Protein AF-A0A5J4W834-F1 (afdb_monomer)

Radius of gyration: 18.0 Å; Cα contacts (8 Å, |Δi|>4): 264; chains: 1; bounding box: 53×39×50 Å

Organism: NCBI:txid222440

Nearest PDB structures (foldseek):
  6xr2-assembly1_C  TM=4.169E-01  e=1.300E+00  synthetic construct
  2wtk-assembly1_D  TM=1.856E-01  e=2.497E-01  Homo sapiens
  9c1e-assembly1_B  TM=4.566E-01  e=8.087E+00  Neogale vison
  1zb1-assembly2_B  TM=2.156E-01  e=1.553E+00  Saccharomyces cerevisiae
  3bhs-assembly1_A  TM=2.181E-01  e=1.941E+00  Nitrosomonas europaea ATCC 19718

pLDDT: mean 80.79, std 17.87, range [30.22, 96.44]

Secondary structure (DSSP, 8-state):
-HHHHHHHHHHHHHHHHHHHHHHHHTT-SS-S-------SS-HHHHHHHHHHHHHHHHH-TTTGGGT--HHHHHHHHHHHTTTTT----HHHHHHHHHHHHHHHHHHHHHHHH--HHHHHHHHHTTHHHHHHHHH-TTTT-S---HHHHHHHHHHHHHHHHHHHH-EETTEE---HHHHHHHHHHHHHTTHHHHHHHTTS----TT--HHHHHHHHHHHHH-SSSS--

Solvent-accessible surface area (backbone atoms only — not comparable to full-atom values): 12551 Å² total; per-residue (Å²): 107,78,67,57,52,52,50,51,53,40,51,50,50,50,33,53,53,36,51,56,58,55,60,60,56,78,68,65,88,68,82,81,91,74,83,75,77,75,67,90,66,58,67,67,59,52,40,54,38,38,53,51,48,38,53,50,57,73,71,38,67,88,62,49,88,82,68,73,46,74,63,47,57,49,22,35,54,54,32,44,56,42,68,50,85,59,88,86,50,81,74,52,50,59,55,38,47,48,39,15,51,42,25,47,52,36,52,50,54,47,61,58,55,39,49,66,68,55,53,52,50,40,53,72,66,40,46,47,32,54,38,30,47,44,37,21,52,90,79,74,47,26,51,87,48,48,66,56,31,34,49,30,32,44,49,51,27,48,53,45,48,38,25,54,67,18,43,84,66,43,71,42,72,54,36,56,71,59,29,50,54,34,43,52,40,18,52,78,71,47,25,59,60,32,39,56,60,32,54,73,41,68,59,50,97,89,33,68,27,32,61,32,21,51,50,24,51,44,60,67,62,72,79,77,85,85,84,126

Foldseek 3Di:
DVLVVLLVVLLVVLLVVLVLQVVQVVVPPDDDDDDRPPPPDDLVVNLVSLVSLLVVLVPCLPVLVVRDDLSSLLSLLSLLQQCLVPDDDPVVVVSSVSSNVSSLSSLLSSLQSDDPVVLVSCLVSLVLLSLLQQLQVVVVRHDPALVSNLVSLVSLLVSLVCLQQPDVRVGDGRNVVSSVSSLVSCVVNVSLVSLVVQCPPPHPPPRPSNVSSVSSNCSSPVPPPPDD

Structure (mmCIF, N/CA/C/O backbone):
data_AF-A0A5J4W834-F1
#
_entry.id   AF-A0A5J4W834-F1
#
loop_
_atom_site.group_PDB
_atom_site.id
_atom_site.type_symbol
_atom_site.label_atom_id
_atom_site.label_alt_id
_atom_site.label_comp_id
_atom_site.label_asym_id
_atom_site.label_entity_id
_atom_site.label_seq_id
_atom_site.pdbx_PDB_ins_code
_atom_site.Cartn_x
_atom_site.Cartn_y
_atom_site.Cartn_z
_atom_site.occupancy
_atom_site.B_iso_or_equiv
_atom_site.auth_seq_id
_atom_site.auth_comp_id
_atom_site.auth_asym_id
_atom_site.auth_atom_id
_atom_site.pdbx_PDB_model_num
ATOM 1 N N . MET A 1 1 ? 4.995 8.053 25.768 1.00 54.78 1 MET A N 1
ATOM 2 C CA . MET A 1 1 ? 3.936 7.526 26.674 1.00 54.78 1 MET A CA 1
ATOM 3 C C . MET A 1 1 ? 2.498 7.783 26.208 1.00 54.78 1 MET A C 1
ATOM 5 O O . MET A 1 1 ? 1.891 6.830 25.744 1.00 54.78 1 MET A O 1
ATOM 9 N N . GLN A 1 2 ? 1.919 8.997 26.289 1.00 59.59 2 GLN A N 1
ATOM 10 C CA . GLN A 1 2 ? 0.505 9.209 25.881 1.00 59.59 2 GLN A CA 1
ATOM 11 C C . GLN A 1 2 ? 0.256 8.980 24.374 1.00 59.59 2 GLN A C 1
ATOM 13 O O . GLN A 1 2 ? -0.788 8.459 23.991 1.00 59.59 2 GLN A O 1
ATOM 18 N N . SER A 1 3 ? 1.224 9.322 23.516 1.00 73.62 3 SER A N 1
ATOM 19 C CA . SER A 1 3 ? 1.150 9.100 22.064 1.00 73.62 3 SER A CA 1
ATOM 20 C C . SER A 1 3 ? 1.213 7.616 21.684 1.00 73.62 3 SER A C 1
ATOM 22 O O . SER A 1 3 ? 0.407 7.156 20.883 1.00 73.62 3 SER A O 1
ATOM 24 N N . GLU A 1 4 ? 2.119 6.850 22.293 1.00 78.81 4 GLU A N 1
ATOM 25 C CA . GLU A 1 4 ? 2.276 5.411 22.037 1.00 78.81 4 GLU A CA 1
ATOM 26 C C . GLU A 1 4 ? 1.049 4.597 22.448 1.00 78.81 4 GLU A C 1
ATOM 28 O O . GLU A 1 4 ? 0.629 3.717 21.701 1.00 78.81 4 GLU A O 1
ATOM 33 N N . GLN A 1 5 ? 0.450 4.889 23.610 1.00 83.19 5 GLN A N 1
ATOM 34 C CA . GLN A 1 5 ? -0.761 4.185 24.039 1.00 83.19 5 GLN A CA 1
ATOM 35 C C . GLN A 1 5 ? -1.907 4.435 23.056 1.00 83.19 5 GLN A C 1
ATOM 37 O O . GLN A 1 5 ? -2.546 3.493 22.598 1.00 83.19 5 GLN A O 1
ATOM 42 N N . ARG A 1 6 ? -2.082 5.688 22.623 1.00 87.31 6 ARG A N 1
ATOM 43 C CA . ARG A 1 6 ? -3.086 6.039 21.617 1.00 87.31 6 ARG A CA 1
ATOM 44 C C . ARG A 1 6 ? -2.853 5.328 20.279 1.00 87.31 6 ARG A C 1
ATOM 46 O O . ARG A 1 6 ? -3.819 4.923 19.635 1.00 87.31 6 ARG A O 1
ATOM 53 N N . ILE A 1 7 ? -1.599 5.146 19.857 1.00 86.00 7 ILE A N 1
ATOM 54 C CA . ILE A 1 7 ? -1.258 4.367 18.653 1.00 86.00 7 ILE A CA 1
ATOM 55 C C . ILE A 1 7 ? -1.648 2.894 18.818 1.00 86.00 7 ILE A C 1
ATOM 57 O O . ILE A 1 7 ? -2.226 2.314 17.895 1.00 86.00 7 ILE A O 1
ATOM 61 N N . LYS A 1 8 ? -1.370 2.296 19.983 1.00 87.31 8 LYS A N 1
ATOM 62 C CA . LYS A 1 8 ? -1.752 0.908 20.288 1.00 87.31 8 LYS A CA 1
ATOM 63 C C . LYS A 1 8 ? -3.268 0.732 20.273 1.00 87.31 8 LYS A C 1
ATOM 65 O O . LYS A 1 8 ? -3.753 -0.186 19.618 1.00 87.31 8 LYS A O 1
ATOM 70 N N . ASP A 1 9 ? -4.003 1.641 20.908 1.00 89.56 9 ASP A N 1
ATOM 71 C CA . ASP A 1 9 ? -5.469 1.604 20.957 1.00 89.56 9 ASP A CA 1
ATOM 72 C C . ASP A 1 9 ? -6.077 1.774 19.556 1.00 89.56 9 ASP A C 1
ATOM 74 O O . ASP A 1 9 ? -6.978 1.032 19.163 1.00 89.56 9 ASP A O 1
ATOM 78 N N . THR A 1 10 ? -5.525 2.694 18.755 1.00 90.94 10 THR A N 1
ATOM 79 C CA . THR A 1 10 ? -5.944 2.901 17.358 1.00 9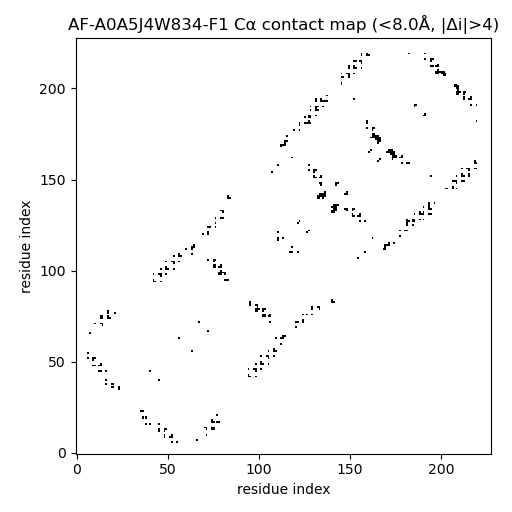0.94 10 THR A CA 1
ATOM 80 C C . THR A 1 10 ? -5.702 1.645 16.519 1.00 90.94 10 THR A C 1
ATOM 82 O O . THR A 1 10 ? -6.594 1.179 15.812 1.00 90.94 10 THR A O 1
ATOM 85 N N . THR A 1 11 ? -4.509 1.059 16.631 1.00 90.94 11 THR A N 1
ATOM 86 C CA . THR A 1 11 ? -4.142 -0.189 15.948 1.00 90.94 11 THR A CA 1
ATOM 87 C C . THR A 1 11 ? -5.076 -1.333 16.344 1.00 90.94 11 THR A C 1
ATOM 89 O O . THR A 1 11 ? -5.544 -2.074 15.481 1.00 90.94 11 THR A O 1
ATOM 92 N N . ALA A 1 12 ? -5.396 -1.462 17.634 1.00 91.19 12 ALA A N 1
ATOM 93 C CA . ALA A 1 12 ? -6.317 -2.478 18.132 1.00 91.19 12 ALA A CA 1
ATOM 94 C C . ALA A 1 12 ? -7.738 -2.299 17.574 1.00 91.19 12 ALA A C 1
ATOM 96 O O . ALA A 1 12 ? -8.362 -3.286 17.182 1.00 91.19 12 ALA A O 1
ATOM 97 N N . SER A 1 13 ? -8.220 -1.055 17.476 1.00 93.25 13 SER A N 1
ATOM 98 C CA . SER A 1 13 ? -9.514 -0.724 16.866 1.00 93.25 13 SER A CA 1
ATOM 99 C C . SER A 1 13 ? -9.578 -1.158 15.395 1.00 93.25 13 SER A C 1
ATOM 101 O O . SER A 1 13 ? -10.492 -1.885 15.003 1.00 93.25 13 SER A O 1
ATOM 103 N N . ILE A 1 14 ? -8.553 -0.815 14.602 1.00 94.00 14 ILE A N 1
ATOM 104 C CA . ILE A 1 14 ? -8.448 -1.202 13.183 1.00 94.00 14 ILE A CA 1
ATOM 105 C C . ILE A 1 14 ? -8.439 -2.728 13.028 1.00 94.00 14 ILE A C 1
ATOM 107 O O . ILE A 1 14 ? -9.180 -3.272 12.208 1.00 94.00 14 ILE A O 1
ATOM 111 N N . ILE A 1 15 ? -7.633 -3.429 13.834 1.00 93.44 15 ILE A N 1
ATOM 112 C CA . ILE A 1 15 ? -7.535 -4.895 13.794 1.00 93.44 15 ILE A CA 1
ATOM 113 C C . ILE A 1 15 ? -8.876 -5.546 14.150 1.00 93.44 15 ILE A C 1
ATOM 115 O O . ILE A 1 15 ? -9.324 -6.465 13.465 1.00 93.44 15 ILE A O 1
ATOM 119 N N . SER A 1 16 ? -9.528 -5.075 15.215 1.00 92.56 16 SER A N 1
ATOM 120 C CA . SER A 1 16 ? -10.831 -5.587 15.648 1.00 92.56 16 SER A CA 1
ATOM 121 C C . SER A 1 16 ? -11.883 -5.434 14.546 1.00 92.56 16 SER A C 1
ATOM 123 O O . SER A 1 16 ? -12.572 -6.394 14.193 1.00 92.56 16 SER A O 1
ATOM 125 N N . PHE A 1 17 ? 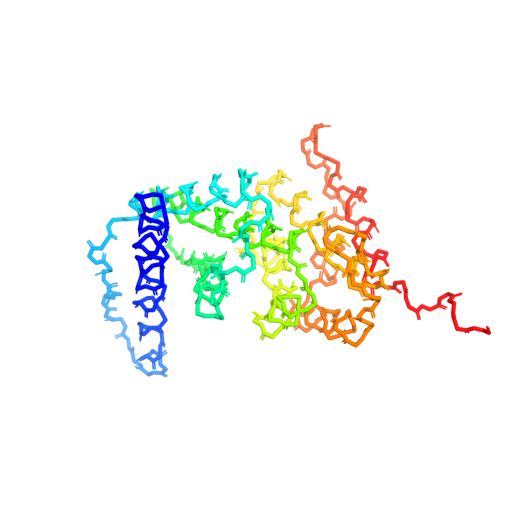-11.940 -4.251 13.931 1.00 93.00 17 PHE A N 1
ATOM 126 C CA . PHE A 1 17 ? -12.863 -3.966 12.842 1.00 93.00 17 PHE A CA 1
ATOM 127 C C . PHE A 1 17 ? -12.610 -4.858 11.618 1.00 93.00 17 PHE A C 1
ATOM 129 O O . PHE A 1 17 ? -13.542 -5.501 11.131 1.00 93.00 17 PHE A O 1
ATOM 136 N N . ALA A 1 18 ? -11.360 -4.986 11.163 1.00 92.19 18 ALA A N 1
ATOM 137 C CA . ALA A 1 18 ? -11.020 -5.848 10.029 1.00 92.19 18 ALA A CA 1
ATOM 138 C C . ALA A 1 18 ? -11.375 -7.326 10.285 1.00 92.19 18 ALA A C 1
ATOM 140 O O . ALA A 1 18 ? -11.916 -8.003 9.407 1.00 92.19 18 ALA A O 1
ATOM 141 N N . ASN A 1 19 ? -11.144 -7.821 11.506 1.00 89.75 19 ASN A N 1
ATOM 142 C CA . ASN A 1 19 ? -11.512 -9.183 11.899 1.00 89.75 19 ASN A CA 1
ATOM 143 C C . ASN A 1 19 ? -13.031 -9.409 11.906 1.00 89.75 19 ASN A C 1
ATOM 145 O O . ASN A 1 19 ? -13.494 -10.489 11.534 1.00 89.75 19 ASN A O 1
ATOM 149 N N . SER A 1 20 ? -13.819 -8.399 12.288 1.00 87.19 20 SER A N 1
ATOM 150 C CA . SER A 1 20 ? -15.284 -8.494 12.235 1.00 87.19 20 SER A CA 1
ATOM 151 C C . SER A 1 20 ? -15.795 -8.697 10.801 1.00 87.19 20 SER A C 1
ATOM 153 O O . SER A 1 20 ? -16.716 -9.482 10.572 1.00 87.19 20 SER A O 1
ATOM 155 N N . TYR A 1 21 ? -15.127 -8.083 9.817 1.00 79.38 21 TYR A N 1
ATOM 156 C CA . TYR A 1 21 ? -15.471 -8.218 8.404 1.00 79.38 21 TYR A CA 1
ATOM 157 C C . TYR A 1 21 ? -15.098 -9.593 7.825 1.00 79.38 21 TYR A C 1
ATOM 159 O O . TYR A 1 21 ? -15.886 -10.195 7.093 1.00 79.38 21 TYR A O 1
ATOM 167 N N . THR A 1 22 ? -13.923 -10.136 8.164 1.00 69.25 22 THR A N 1
ATOM 168 C CA . THR A 1 22 ? -13.490 -11.450 7.650 1.00 69.25 22 THR A CA 1
ATOM 169 C C . THR A 1 22 ? -14.292 -12.613 8.229 1.00 69.25 22 THR A C 1
ATOM 171 O O . THR A 1 22 ? -14.586 -13.572 7.509 1.00 69.25 22 THR A O 1
ATOM 174 N N . CYS A 1 23 ? -14.706 -12.520 9.497 1.00 52.12 23 CYS A N 1
ATOM 175 C CA . CYS A 1 23 ? -15.543 -13.527 10.149 1.00 52.12 23 CYS A CA 1
ATOM 176 C C . CYS A 1 23 ? -16.907 -13.684 9.447 1.00 52.12 23 CYS A C 1
ATOM 178 O O . CYS A 1 23 ? -17.387 -14.803 9.262 1.00 52.12 23 CYS A O 1
ATOM 180 N N . GLY A 1 24 ? -17.480 -12.586 8.938 1.00 45.06 24 GLY A N 1
ATOM 181 C CA . GLY A 1 24 ? -18.745 -12.598 8.194 1.00 45.06 24 GLY A CA 1
ATOM 182 C C . GLY A 1 24 ? -18.699 -13.300 6.827 1.00 45.06 24 GLY A C 1
ATOM 183 O O . GLY A 1 24 ? -19.743 -13.734 6.338 1.00 45.06 24 GLY A O 1
ATOM 184 N N . LYS A 1 25 ? -17.517 -13.449 6.205 1.00 47.22 25 LYS A N 1
ATOM 185 C CA . LYS A 1 25 ? -17.355 -14.118 4.895 1.00 47.22 25 LYS A CA 1
ATOM 186 C C . LYS A 1 25 ? -17.088 -15.625 4.997 1.00 47.22 25 LYS A C 1
ATOM 188 O O . LYS A 1 25 ? -17.535 -16.365 4.126 1.00 47.22 25 LYS A O 1
ATOM 193 N N . LYS A 1 26 ? -16.445 -16.114 6.069 1.00 34.78 26 LYS A N 1
ATOM 194 C CA . LYS A 1 26 ? -16.189 -17.562 6.265 1.00 34.78 26 LYS A CA 1
ATOM 195 C C . LYS A 1 26 ? -17.455 -18.402 6.516 1.00 34.78 26 LYS A C 1
ATOM 197 O O . LYS A 1 26 ? -17.383 -19.622 6.430 1.00 34.78 26 LYS A O 1
ATOM 202 N N . GLY A 1 27 ? -18.603 -17.773 6.778 1.00 33.38 27 GLY A N 1
ATOM 203 C CA . GLY A 1 27 ? -19.903 -18.443 6.928 1.00 33.38 27 GLY A CA 1
ATOM 204 C C . GLY A 1 27 ? -20.769 -18.516 5.662 1.00 33.38 27 GLY A C 1
ATOM 205 O O . GLY A 1 27 ? -21.881 -19.022 5.746 1.00 33.38 27 GLY A O 1
ATOM 206 N N . LYS A 1 28 ? -20.314 -18.008 4.504 1.00 38.78 28 LYS A N 1
ATOM 207 C CA . LYS A 1 28 ? -21.141 -17.844 3.288 1.00 38.78 28 LYS A CA 1
ATOM 208 C C . LYS A 1 28 ? -20.681 -18.707 2.106 1.00 38.78 28 LYS A C 1
ATOM 210 O O . LYS A 1 28 ? -20.511 -18.197 1.003 1.00 38.78 28 LYS A O 1
ATOM 215 N N . LEU A 1 29 ? -20.484 -20.008 2.325 1.00 32.25 29 LEU A N 1
ATOM 216 C CA . LEU A 1 29 ? -20.369 -20.967 1.214 1.00 32.25 29 LEU A CA 1
ATOM 217 C C . LEU A 1 29 ? -21.628 -21.803 0.980 1.00 32.25 29 LEU A C 1
ATOM 219 O O . LEU A 1 29 ? -21.682 -22.470 -0.038 1.00 32.25 29 LEU A O 1
ATOM 223 N N . ASN A 1 30 ? -22.654 -21.715 1.832 1.00 30.22 30 ASN A N 1
ATOM 224 C CA . ASN A 1 30 ? -23.964 -22.303 1.561 1.00 30.22 30 ASN A CA 1
ATOM 225 C C . ASN A 1 30 ? -25.086 -21.415 2.128 1.00 30.22 30 ASN A C 1
ATOM 227 O O . ASN A 1 30 ? -25.050 -21.029 3.293 1.00 30.22 30 ASN A O 1
ATOM 231 N N . GLU A 1 31 ? -26.079 -21.165 1.275 1.00 31.33 31 GLU A N 1
ATOM 232 C CA . GLU A 1 31 ? -27.426 -20.643 1.549 1.00 31.33 31 GLU A CA 1
ATOM 233 C C . GLU A 1 31 ? -27.667 -19.130 1.734 1.00 31.33 31 GLU A C 1
ATOM 235 O O . GLU A 1 31 ? -26.846 -18.330 2.178 1.00 31.33 31 GLU A O 1
ATOM 240 N N . GLN A 1 32 ? -28.870 -18.773 1.277 1.00 37.50 32 GLN A N 1
ATOM 241 C CA . GLN A 1 32 ? -29.431 -17.462 0.982 1.00 37.50 32 GLN A CA 1
ATOM 242 C C . GLN A 1 32 ? -29.427 -16.470 2.157 1.00 37.50 32 GLN A C 1
ATOM 244 O O . GLN A 1 32 ? -29.791 -16.789 3.285 1.00 37.50 32 GLN A O 1
ATOM 249 N N . SER A 1 33 ? -29.083 -15.222 1.812 1.00 49.34 33 SER A N 1
ATOM 250 C CA . SER A 1 33 ? -29.516 -13.952 2.420 1.00 49.34 33 SER A CA 1
ATOM 251 C C . SER A 1 33 ? -29.854 -13.957 3.921 1.00 49.34 33 SER A C 1
ATOM 253 O O . SER A 1 33 ? -31.006 -14.119 4.321 1.00 49.34 33 SER A O 1
ATOM 255 N N . LYS A 1 34 ? -28.852 -13.611 4.738 1.00 31.69 34 LYS A N 1
ATOM 256 C CA . LYS A 1 34 ? -29.019 -12.986 6.062 1.00 31.69 34 LYS A CA 1
ATOM 257 C C . LYS A 1 34 ? -28.113 -11.748 6.188 1.00 31.69 34 LYS A C 1
ATOM 259 O O . LYS A 1 34 ? -27.088 -11.701 5.493 1.00 31.69 34 LYS A O 1
ATOM 264 N N . PRO A 1 35 ? -28.492 -10.751 7.018 1.00 40.84 35 PRO A N 1
ATOM 265 C CA . PRO A 1 35 ? -27.807 -9.464 7.071 1.00 40.84 35 PRO A CA 1
ATOM 266 C C . PRO A 1 35 ? -26.353 -9.652 7.502 1.00 40.84 35 PRO A C 1
ATOM 268 O O . PRO A 1 35 ? -26.049 -10.499 8.344 1.00 40.84 35 PRO A O 1
ATOM 271 N N . GLU A 1 36 ? -25.450 -8.893 6.877 1.00 47.69 36 GLU A N 1
ATOM 272 C CA . GLU A 1 36 ? -24.051 -8.823 7.299 1.00 47.69 36 GLU A CA 1
ATOM 273 C C . GLU A 1 36 ? -23.979 -8.448 8.787 1.00 47.69 36 GLU A C 1
ATOM 275 O O . GLU A 1 36 ? -24.816 -7.666 9.242 1.00 47.69 36 GLU A O 1
ATOM 280 N N . PRO A 1 37 ? -23.008 -8.972 9.560 1.00 42.53 37 PRO A N 1
ATOM 281 C CA . PRO A 1 37 ? -22.781 -8.468 10.903 1.00 42.53 37 PRO A CA 1
ATOM 282 C C . PRO A 1 37 ? -22.440 -6.982 10.787 1.00 42.53 37 PRO A C 1
ATOM 284 O O . PRO A 1 37 ? -21.377 -6.614 10.285 1.00 42.53 37 PRO A O 1
ATOM 287 N N . GLU A 1 38 ? -23.368 -6.128 11.209 1.00 46.97 38 GLU A N 1
ATOM 288 C CA . GLU A 1 38 ? -23.107 -4.710 11.389 1.00 46.97 38 GLU A CA 1
ATOM 289 C C . GLU A 1 38 ? -22.011 -4.603 12.446 1.00 46.97 38 GLU A C 1
ATOM 291 O O . GLU A 1 38 ? -22.216 -4.896 13.626 1.00 46.97 38 GLU A O 1
ATOM 296 N N . SER A 1 39 ? -20.805 -4.237 12.017 1.00 52.97 39 SER A N 1
ATOM 297 C CA . SER A 1 39 ? -19.781 -3.792 12.948 1.00 52.97 39 SER A CA 1
ATOM 298 C C . SER A 1 39 ? -20.387 -2.652 13.766 1.00 52.97 39 SER A C 1
ATOM 300 O O . SER A 1 39 ? -20.796 -1.637 13.202 1.00 52.97 39 SER A O 1
ATOM 302 N N . THR A 1 40 ? -20.437 -2.799 15.088 1.00 56.84 40 THR A N 1
ATOM 303 C CA . THR A 1 40 ? -20.963 -1.771 16.001 1.00 56.84 40 THR A CA 1
ATOM 304 C C . THR A 1 40 ? -20.169 -0.467 15.945 1.00 56.84 40 THR A C 1
ATOM 306 O O . THR A 1 40 ? -20.644 0.561 16.419 1.00 56.84 40 THR A O 1
ATOM 309 N N . THR A 1 41 ? -18.967 -0.497 15.361 1.00 69.94 41 THR A N 1
ATOM 310 C CA . THR A 1 41 ? -18.138 0.677 15.106 1.00 69.94 41 THR A CA 1
ATOM 311 C C . THR A 1 41 ? -18.599 1.408 13.839 1.00 69.94 41 THR A C 1
ATOM 313 O O . THR A 1 41 ? -18.530 0.838 12.746 1.00 69.94 41 THR A O 1
ATOM 316 N N . PRO A 1 42 ? -19.015 2.682 13.944 1.00 83.81 42 PRO A N 1
ATOM 317 C CA . PRO A 1 42 ? -19.284 3.528 12.788 1.00 83.81 42 PRO A CA 1
ATOM 318 C C . PRO A 1 42 ? -18.066 3.627 11.856 1.00 83.81 42 PRO A C 1
ATOM 320 O O . PRO A 1 42 ? -16.949 3.866 12.312 1.00 83.81 42 PRO A O 1
ATOM 323 N N . LEU A 1 43 ? -18.273 3.548 10.533 1.00 88.50 43 LEU A N 1
ATOM 324 C CA . LEU A 1 43 ? -17.191 3.707 9.541 1.00 88.50 43 LEU A CA 1
ATOM 325 C C . LEU A 1 43 ? -16.411 5.013 9.717 1.00 88.50 43 LEU A C 1
ATOM 327 O O . LEU A 1 43 ? -15.208 5.051 9.482 1.00 88.50 43 LEU A O 1
ATOM 331 N N . LYS A 1 44 ? -17.083 6.075 10.173 1.00 90.25 44 LYS A N 1
ATOM 332 C CA . LYS A 1 44 ? -16.449 7.363 10.466 1.00 90.25 44 LYS A CA 1
ATOM 333 C C . LYS A 1 44 ? -15.325 7.235 11.501 1.00 90.25 44 LYS A C 1
ATOM 335 O O . LYS A 1 44 ? -14.280 7.851 11.324 1.00 90.25 44 LYS A O 1
ATOM 340 N N . ASP A 1 45 ? -15.511 6.409 12.525 1.00 91.88 45 ASP A N 1
ATOM 341 C CA . ASP A 1 45 ? -14.517 6.218 13.584 1.00 91.88 45 ASP A CA 1
ATOM 342 C C . ASP A 1 45 ? -13.316 5.413 13.073 1.00 91.88 45 ASP A C 1
ATOM 344 O O . ASP A 1 45 ? -12.170 5.682 13.444 1.00 91.88 45 ASP A O 1
ATOM 348 N N . ILE A 1 46 ? -13.561 4.466 12.161 1.00 94.19 46 ILE A N 1
ATOM 349 C CA . ILE A 1 46 ? -12.502 3.728 11.464 1.00 94.19 46 ILE A CA 1
ATOM 350 C C . ILE A 1 46 ? -11.712 4.644 10.534 1.00 94.19 46 ILE A C 1
ATOM 352 O O . ILE A 1 46 ? -10.486 4.603 10.559 1.00 94.19 46 ILE A O 1
ATOM 356 N N . ILE A 1 47 ? -12.382 5.511 9.773 1.00 94.38 47 ILE A N 1
ATOM 357 C CA . ILE A 1 47 ? -11.718 6.508 8.922 1.00 94.38 47 ILE A CA 1
ATOM 358 C C . ILE A 1 47 ? -10.826 7.408 9.782 1.00 94.38 47 ILE A C 1
ATOM 360 O O . ILE A 1 47 ? -9.633 7.508 9.517 1.00 94.38 47 ILE A O 1
ATOM 364 N N . SER A 1 48 ? -11.349 7.965 10.879 1.00 94.75 48 SER A N 1
ATOM 365 C CA . SER A 1 48 ? -10.547 8.783 11.798 1.00 94.75 48 SER A CA 1
ATOM 366 C C . SER A 1 48 ? -9.378 8.013 12.424 1.00 94.75 48 SER A C 1
ATOM 368 O O . SER A 1 48 ? -8.317 8.589 12.664 1.00 94.75 48 SER A O 1
ATOM 370 N N . SER A 1 49 ? -9.538 6.709 12.666 1.00 95.06 49 SER A N 1
ATOM 371 C CA . SER A 1 49 ? -8.461 5.839 13.151 1.00 95.06 49 SER A CA 1
ATOM 372 C C . SER A 1 49 ? -7.367 5.638 12.096 1.00 95.06 49 SER A C 1
ATOM 374 O O . SER A 1 49 ? -6.184 5.741 12.420 1.00 95.06 49 SER A O 1
ATOM 376 N N . LEU A 1 50 ? -7.742 5.398 10.836 1.00 95.25 50 LEU A N 1
ATOM 377 C CA . LEU A 1 50 ? -6.809 5.255 9.713 1.00 95.25 50 LEU A CA 1
ATOM 378 C C . LEU A 1 50 ? -6.079 6.570 9.416 1.00 95.25 50 LEU A C 1
ATOM 380 O O . LEU A 1 50 ? -4.863 6.567 9.257 1.00 95.25 50 LEU A O 1
ATOM 384 N N . GLU A 1 51 ? -6.785 7.700 9.411 1.00 94.19 51 GLU A N 1
ATOM 385 C CA . GLU A 1 51 ? -6.192 9.032 9.251 1.00 94.19 51 GLU A CA 1
ATOM 386 C C . GLU A 1 51 ? -5.224 9.356 10.392 1.00 94.19 51 GLU A C 1
ATOM 388 O O . GLU A 1 51 ? -4.130 9.879 10.165 1.00 94.19 51 GLU A O 1
ATOM 393 N N . PHE A 1 52 ? -5.603 9.045 11.637 1.00 92.25 52 PHE A N 1
ATOM 394 C CA . PHE A 1 52 ? -4.708 9.211 12.775 1.00 92.25 52 PHE A CA 1
ATOM 395 C C . PHE A 1 52 ? -3.460 8.352 12.601 1.00 92.25 52 PHE A C 1
ATOM 397 O O . PHE A 1 52 ? -2.358 8.881 12.740 1.00 92.25 52 PHE A O 1
ATOM 404 N N . LEU A 1 53 ? -3.626 7.067 12.265 1.00 91.31 53 LEU A N 1
ATOM 405 C CA . LEU A 1 53 ? -2.516 6.157 12.019 1.00 91.31 53 LEU A CA 1
ATOM 406 C C . LEU A 1 53 ? -1.601 6.729 10.936 1.00 91.31 53 LEU A C 1
ATOM 408 O O . LEU A 1 53 ? -0.441 6.976 11.239 1.00 91.31 53 LEU A O 1
ATOM 412 N N . LEU A 1 54 ? -2.122 7.049 9.749 1.00 90.69 54 LEU A N 1
ATOM 413 C CA . LEU A 1 54 ? -1.374 7.631 8.630 1.00 90.69 54 LEU A CA 1
ATOM 414 C C . LEU A 1 54 ? -0.533 8.844 9.052 1.00 90.69 54 LEU A C 1
ATOM 416 O O . LEU A 1 54 ? 0.665 8.899 8.775 1.00 90.69 54 LEU A O 1
ATOM 420 N N . ASN A 1 55 ? -1.134 9.776 9.794 1.00 89.06 55 ASN A N 1
ATOM 421 C CA . ASN A 1 55 ? -0.432 10.944 10.323 1.00 89.06 55 ASN A CA 1
ATOM 422 C C . ASN A 1 55 ? 0.715 10.566 11.274 1.00 89.06 55 ASN A C 1
ATOM 424 O O . ASN A 1 55 ? 1.731 11.258 11.311 1.00 89.06 55 ASN A O 1
ATOM 428 N N . GLN A 1 56 ? 0.565 9.504 12.072 1.00 85.81 56 GLN A N 1
ATOM 429 C CA . GLN A 1 56 ? 1.645 9.014 12.933 1.00 85.81 56 GLN A CA 1
ATOM 430 C C . GLN A 1 56 ? 2.771 8.370 12.120 1.00 85.81 56 GLN A C 1
ATOM 432 O O . GLN A 1 56 ? 3.933 8.624 12.434 1.00 85.81 56 GLN A O 1
ATOM 437 N N . ILE A 1 57 ? 2.442 7.605 11.070 1.00 84.06 57 ILE A N 1
ATOM 438 C CA . ILE A 1 57 ? 3.436 7.008 10.161 1.00 84.06 57 ILE A CA 1
ATOM 439 C C . ILE A 1 57 ? 4.288 8.121 9.539 1.00 84.06 57 ILE A C 1
ATOM 441 O O . ILE A 1 57 ? 5.510 8.086 9.608 1.00 84.06 57 ILE A O 1
ATOM 445 N N . GLN A 1 58 ? 3.648 9.162 9.008 1.00 83.69 58 GLN A N 1
ATOM 446 C CA . GLN A 1 58 ? 4.342 10.256 8.325 1.00 83.69 58 GLN A CA 1
ATOM 447 C C . GLN A 1 58 ? 5.217 11.110 9.254 1.00 83.69 58 GLN A C 1
ATOM 449 O O . GLN A 1 58 ? 6.239 11.638 8.824 1.00 83.69 58 GLN A O 1
ATOM 454 N N . LYS A 1 59 ? 4.829 11.268 10.525 1.00 81.69 59 LYS A N 1
ATOM 455 C CA . LYS A 1 59 ? 5.552 12.122 11.483 1.00 81.69 59 LYS A CA 1
ATOM 456 C C . LYS A 1 59 ? 6.763 11.451 12.125 1.00 81.69 59 LYS A C 1
ATOM 458 O O . LYS A 1 59 ? 7.687 12.155 12.516 1.00 81.69 59 LYS A O 1
ATOM 463 N N . ASN A 1 60 ? 6.755 10.128 12.278 1.00 71.56 60 ASN A N 1
ATOM 464 C CA . ASN A 1 60 ? 7.729 9.414 13.108 1.00 71.56 60 ASN A CA 1
ATOM 465 C C . ASN A 1 60 ? 8.499 8.350 12.321 1.00 71.56 60 ASN A C 1
ATOM 467 O O . ASN A 1 60 ? 8.475 7.177 12.688 1.00 71.56 60 ASN A O 1
ATOM 471 N N . ILE A 1 61 ? 9.234 8.772 11.288 1.00 63.00 61 ILE A N 1
ATOM 472 C CA . ILE A 1 61 ? 10.025 7.901 10.395 1.00 63.00 61 ILE A CA 1
ATOM 473 C C . ILE A 1 61 ? 10.929 6.915 11.173 1.00 63.00 61 ILE A C 1
ATOM 475 O O . ILE A 1 61 ? 11.107 5.777 10.754 1.00 63.00 61 ILE A O 1
ATOM 479 N N . THR A 1 62 ? 11.452 7.300 12.343 1.00 54.97 62 THR A N 1
ATOM 480 C CA . THR A 1 62 ? 12.405 6.493 13.132 1.00 54.97 62 THR A CA 1
ATOM 481 C C . THR A 1 62 ? 11.776 5.522 14.141 1.00 54.97 62 THR A C 1
ATOM 483 O O . THR A 1 62 ? 12.469 4.632 14.622 1.00 54.97 62 THR A O 1
ATOM 486 N N . HIS A 1 63 ? 10.483 5.643 14.473 1.00 55.19 63 HIS A N 1
ATOM 487 C CA . HIS A 1 63 ? 9.813 4.800 15.488 1.00 55.19 63 HIS A CA 1
ATOM 488 C C . HIS A 1 63 ? 8.952 3.673 14.866 1.00 55.19 63 HIS A C 1
ATOM 490 O O . HIS A 1 63 ? 8.280 2.907 15.563 1.00 55.19 63 HIS A O 1
ATOM 496 N N . ILE A 1 64 ? 8.960 3.576 13.534 1.00 55.03 64 ILE A N 1
ATOM 497 C CA . ILE A 1 64 ? 8.089 2.723 12.709 1.00 55.03 64 ILE A CA 1
ATOM 498 C C . ILE A 1 64 ? 8.360 1.225 12.926 1.00 55.03 64 ILE A C 1
ATOM 500 O O . ILE A 1 64 ? 7.409 0.453 13.021 1.00 55.03 64 ILE A O 1
ATOM 504 N N . GLN A 1 65 ? 9.608 0.807 13.148 1.00 53.72 65 GLN A N 1
ATOM 505 C CA . GLN A 1 65 ? 9.954 -0.616 13.308 1.00 53.72 65 GLN A CA 1
ATOM 506 C C . GLN A 1 65 ? 9.272 -1.309 14.508 1.00 53.72 65 GLN A C 1
ATOM 508 O O . GLN A 1 65 ? 9.091 -2.522 14.495 1.00 53.72 65 GLN A O 1
ATOM 513 N N . VAL A 1 66 ? 8.842 -0.563 15.534 1.00 49.69 66 VAL A N 1
ATOM 514 C CA . VAL A 1 66 ? 8.282 -1.139 16.777 1.00 49.69 66 VAL A CA 1
ATOM 515 C C . VAL A 1 66 ? 6.755 -1.327 16.720 1.00 49.69 66 VAL A C 1
ATOM 517 O O . VAL A 1 66 ? 6.183 -2.015 17.565 1.00 49.69 66 VAL A O 1
ATOM 520 N N . ILE A 1 67 ? 6.060 -0.726 15.748 1.00 57.97 67 ILE A N 1
ATOM 521 C CA . ILE A 1 67 ? 4.592 -0.578 15.805 1.00 57.97 67 ILE A CA 1
ATOM 522 C C . ILE A 1 67 ? 3.845 -1.572 14.898 1.00 57.97 67 ILE A C 1
ATOM 524 O O . ILE A 1 67 ? 2.726 -1.978 15.233 1.00 57.97 67 ILE A O 1
ATOM 528 N N . TYR A 1 68 ? 4.428 -2.016 13.781 1.00 70.56 68 TYR A N 1
ATOM 529 C CA . TYR A 1 68 ? 3.691 -2.840 12.813 1.00 70.56 68 TYR A CA 1
ATOM 530 C C . TYR A 1 68 ? 3.766 -4.317 13.147 1.00 70.56 68 TYR A C 1
ATOM 532 O O . TYR A 1 68 ? 4.726 -5.021 12.855 1.00 70.56 68 TYR A O 1
ATOM 540 N N . THR A 1 69 ? 2.681 -4.809 13.729 1.00 78.12 69 THR A N 1
ATOM 541 C CA . THR A 1 69 ? 2.461 -6.246 13.829 1.00 78.12 69 THR A CA 1
ATOM 542 C C . THR A 1 69 ? 1.983 -6.789 12.485 1.00 78.12 69 THR A C 1
ATOM 544 O O . THR A 1 69 ? 1.211 -6.139 11.776 1.00 78.12 69 THR A O 1
ATOM 547 N N . GLN A 1 70 ? 2.342 -8.035 12.184 1.00 86.75 70 GLN A N 1
ATOM 548 C CA . GLN A 1 70 ? 1.769 -8.815 11.084 1.00 86.75 70 GLN A CA 1
ATOM 549 C C . GLN A 1 70 ? 0.229 -8.719 11.024 1.00 86.75 70 GLN A C 1
ATOM 551 O O . GLN A 1 70 ? -0.369 -8.665 9.949 1.00 86.75 70 GLN A O 1
ATOM 556 N N . LYS A 1 71 ? -0.421 -8.643 12.194 1.00 90.94 71 LYS A N 1
ATOM 557 C CA . LYS A 1 71 ? -1.874 -8.485 12.327 1.00 90.94 71 LYS A CA 1
ATOM 558 C C . LYS A 1 71 ? -2.373 -7.146 11.790 1.00 90.94 71 LYS A C 1
ATOM 560 O O . LYS A 1 71 ? -3.417 -7.126 11.145 1.00 90.94 71 LYS A O 1
ATOM 565 N N . LEU A 1 72 ? -1.656 -6.047 12.038 1.00 91.94 72 LEU A N 1
ATOM 566 C CA . LEU A 1 72 ? -2.021 -4.731 11.510 1.00 91.94 72 LEU A CA 1
ATOM 567 C C . LEU A 1 72 ? -1.877 -4.697 9.985 1.00 91.94 72 LEU A C 1
ATOM 569 O O . LEU A 1 72 ? -2.814 -4.271 9.320 1.00 91.94 72 LEU A O 1
ATOM 573 N N . LEU A 1 73 ? -0.766 -5.204 9.434 1.00 92.88 73 LEU A N 1
ATOM 574 C CA . LEU A 1 73 ? -0.571 -5.277 7.979 1.00 92.88 73 LEU A CA 1
ATOM 575 C C . LEU A 1 73 ? -1.697 -6.063 7.311 1.00 92.88 73 LEU A C 1
ATOM 577 O O . LEU A 1 73 ? -2.325 -5.570 6.380 1.00 92.88 73 LEU A O 1
ATOM 581 N N . HIS A 1 74 ? -2.012 -7.243 7.845 1.00 93.06 74 HIS A N 1
ATOM 582 C CA . HIS A 1 74 ? -3.113 -8.061 7.347 1.00 93.06 74 HIS A CA 1
ATOM 583 C C . HIS A 1 74 ? -4.476 -7.362 7.479 1.00 93.06 74 HIS A C 1
ATOM 585 O O . HIS A 1 74 ? -5.300 -7.419 6.575 1.00 93.06 74 HIS A O 1
ATOM 591 N N . SER A 1 75 ? -4.712 -6.656 8.586 1.00 95.00 75 SER A N 1
ATOM 592 C CA . SER A 1 75 ? -5.959 -5.910 8.792 1.00 95.00 75 SER A CA 1
ATOM 593 C C . SER A 1 75 ? -6.110 -4.773 7.784 1.00 95.00 75 SER A C 1
ATOM 595 O O . SER A 1 75 ? -7.167 -4.634 7.178 1.00 95.00 75 SER A O 1
ATOM 597 N N . LEU A 1 76 ? -5.050 -3.996 7.546 1.00 95.12 76 LEU A N 1
ATOM 598 C CA . LEU A 1 76 ? -5.038 -2.964 6.509 1.00 95.12 76 LEU A CA 1
ATOM 599 C C . LEU A 1 76 ? -5.253 -3.576 5.121 1.00 95.12 76 LEU A C 1
ATOM 601 O O . LEU A 1 76 ? -6.024 -3.028 4.339 1.00 95.12 76 LEU A O 1
ATOM 605 N N . SER A 1 77 ? -4.639 -4.731 4.840 1.00 93.75 77 SER A N 1
ATOM 606 C CA . SER A 1 77 ? -4.788 -5.456 3.574 1.00 93.75 77 SER A CA 1
ATOM 607 C C . SER A 1 77 ? -6.249 -5.827 3.309 1.00 93.75 77 SER A C 1
ATOM 609 O O . SER A 1 77 ? -6.770 -5.548 2.235 1.00 93.75 77 SER A O 1
ATOM 611 N N . ILE A 1 78 ? -6.957 -6.341 4.315 1.00 92.50 78 ILE A N 1
ATOM 612 C CA . ILE A 1 78 ? -8.398 -6.613 4.239 1.00 92.50 78 ILE A CA 1
ATOM 613 C C . ILE A 1 78 ? -9.191 -5.334 3.938 1.00 92.50 78 ILE A C 1
ATOM 615 O O . ILE A 1 78 ? -10.129 -5.357 3.139 1.00 92.50 78 ILE A O 1
ATOM 619 N N . LEU A 1 79 ? -8.831 -4.217 4.575 1.00 94.12 79 LEU A N 1
ATOM 620 C CA . LEU A 1 79 ? -9.559 -2.958 4.432 1.00 94.12 79 LEU A CA 1
ATOM 621 C C . LEU A 1 79 ? -9.343 -2.270 3.081 1.00 94.12 79 LEU A C 1
ATOM 623 O O . LEU A 1 79 ? -10.233 -1.551 2.634 1.00 94.12 79 LEU A O 1
ATOM 627 N N . THR A 1 80 ? -8.230 -2.531 2.389 1.00 91.06 80 THR A N 1
ATOM 628 C CA . THR A 1 80 ? -7.990 -1.997 1.033 1.00 91.06 80 THR A CA 1
ATOM 629 C C . THR A 1 80 ? -9.023 -2.446 -0.001 1.00 91.06 80 THR A C 1
ATOM 631 O O . THR A 1 80 ? -9.275 -1.717 -0.955 1.00 91.06 80 THR A O 1
ATOM 634 N N . ILE A 1 81 ? -9.652 -3.603 0.216 1.00 86.75 81 ILE A N 1
ATOM 635 C CA . ILE A 1 81 ? -10.696 -4.183 -0.642 1.00 86.75 81 ILE A CA 1
ATOM 636 C C . ILE A 1 81 ? -12.059 -4.220 0.069 1.00 86.75 81 ILE A C 1
ATOM 638 O O . ILE A 1 81 ? -12.956 -4.992 -0.284 1.00 86.75 81 ILE A O 1
ATOM 642 N N . TYR A 1 82 ? -12.229 -3.400 1.113 1.00 88.75 82 TYR A N 1
ATOM 643 C CA . TYR A 1 82 ? -13.455 -3.361 1.901 1.00 88.75 82 TYR A CA 1
ATOM 644 C C . TYR A 1 82 ? -14.661 -3.008 1.026 1.00 88.75 82 TYR A C 1
ATOM 646 O O . TYR A 1 82 ? -14.735 -1.922 0.448 1.00 88.75 82 TYR A O 1
ATOM 654 N N . LYS A 1 83 ? -15.610 -3.952 0.952 1.00 84.88 83 LYS A N 1
ATOM 655 C CA . LYS A 1 83 ? -16.860 -3.842 0.179 1.00 84.88 83 LYS A CA 1
ATOM 656 C C . LYS A 1 83 ? -16.665 -3.444 -1.292 1.00 84.88 83 LYS A C 1
ATOM 658 O O . LYS A 1 83 ? -17.589 -2.918 -1.895 1.00 84.88 83 LYS A O 1
ATOM 663 N N . ILE A 1 84 ? -15.508 -3.760 -1.876 1.00 76.88 84 ILE A N 1
ATOM 664 C CA . ILE A 1 84 ? -15.139 -3.332 -3.231 1.00 76.88 84 ILE A CA 1
ATOM 665 C C . ILE A 1 84 ? -16.104 -3.842 -4.330 1.00 76.88 84 ILE A C 1
ATOM 667 O O . ILE A 1 84 ? -16.338 -3.152 -5.307 1.00 76.88 84 ILE A O 1
ATOM 671 N N . ASN A 1 85 ? -16.768 -4.984 -4.097 1.00 66.88 85 ASN A N 1
ATOM 672 C CA . ASN A 1 85 ? -17.767 -5.585 -5.001 1.00 66.88 85 ASN A CA 1
ATOM 673 C C . ASN A 1 85 ? -19.216 -5.508 -4.457 1.00 66.88 85 ASN A C 1
ATOM 675 O O . ASN A 1 85 ? -20.070 -6.309 -4.837 1.00 66.88 85 ASN A O 1
ATOM 679 N N . GLY A 1 86 ? -19.494 -4.647 -3.471 1.00 62.34 86 GLY A N 1
ATOM 680 C CA . GLY A 1 86 ? -20.806 -4.568 -2.816 1.00 62.34 86 GLY A CA 1
ATOM 681 C C . GLY A 1 86 ? -21.801 -3.686 -3.575 1.00 62.34 86 GLY A C 1
ATOM 682 O O . GLY A 1 86 ? -21.515 -2.523 -3.830 1.00 62.34 86 GLY A O 1
ATOM 683 N N . GLN A 1 87 ? -22.996 -4.205 -3.886 1.00 49.50 87 GLN A N 1
ATOM 684 C CA . GLN A 1 87 ? -24.069 -3.407 -4.488 1.00 49.50 87 GLN A CA 1
ATOM 685 C C . GLN A 1 87 ? -24.597 -2.333 -3.519 1.00 49.50 87 GLN A C 1
ATOM 687 O O . GLN A 1 87 ? -25.116 -2.654 -2.452 1.00 49.50 87 GLN A O 1
ATOM 692 N N . GLY A 1 88 ? -24.587 -1.076 -3.971 1.00 51.66 88 GLY A N 1
ATOM 693 C CA . GLY A 1 88 ? -25.842 -0.323 -4.038 1.00 51.66 88 GLY A CA 1
ATOM 694 C C . GLY A 1 88 ? -26.212 0.613 -2.892 1.00 51.66 88 GLY A C 1
ATOM 695 O O . GLY A 1 88 ? -27.400 0.727 -2.608 1.00 51.66 88 GLY A O 1
ATOM 696 N N . ASP A 1 89 ? -25.276 1.344 -2.283 1.00 51.72 89 ASP A N 1
ATOM 697 C CA . ASP A 1 89 ? -25.689 2.478 -1.447 1.00 51.72 89 ASP A CA 1
ATOM 698 C C . ASP A 1 89 ? -24.701 3.656 -1.515 1.00 51.72 89 ASP A C 1
ATOM 700 O O . ASP A 1 89 ? -23.576 3.607 -1.014 1.00 51.72 89 ASP A O 1
ATOM 704 N N . GLN A 1 90 ? -25.136 4.740 -2.162 1.00 49.81 90 GLN A N 1
ATOM 705 C CA . GLN A 1 90 ? -24.330 5.908 -2.546 1.00 49.81 90 GLN A CA 1
ATOM 706 C C . GLN A 1 90 ? -23.646 6.600 -1.349 1.00 49.81 90 GLN A C 1
ATOM 708 O O . GLN A 1 90 ? -22.605 7.241 -1.491 1.00 49.81 90 GLN A O 1
ATOM 713 N N . LYS A 1 91 ? -24.207 6.465 -0.137 1.00 49.06 91 LYS A N 1
ATOM 714 C CA . LYS A 1 91 ? -23.618 7.006 1.100 1.00 49.06 91 LYS A CA 1
ATOM 715 C C . LYS A 1 91 ? -22.492 6.125 1.649 1.00 49.06 91 LYS A C 1
ATOM 717 O O . LYS A 1 91 ? -21.522 6.649 2.205 1.00 49.06 91 LYS A O 1
ATOM 722 N N . PHE A 1 92 ? -22.613 4.809 1.488 1.00 57.31 92 PHE A N 1
ATOM 723 C CA . PHE A 1 92 ? -21.549 3.867 1.817 1.00 57.31 92 PHE A CA 1
ATOM 724 C C . PHE A 1 92 ? -20.435 3.919 0.786 1.00 57.31 92 PHE A C 1
ATOM 726 O O . PHE A 1 92 ? -19.286 3.749 1.171 1.00 57.31 92 PHE A O 1
ATOM 733 N N . ASP A 1 93 ? -20.731 4.235 -0.470 1.00 72.44 93 ASP A N 1
ATOM 734 C CA . ASP A 1 93 ? -19.717 4.329 -1.517 1.00 72.44 93 ASP A CA 1
ATOM 735 C C . ASP A 1 93 ? -18.581 5.296 -1.134 1.00 72.44 93 ASP A C 1
ATOM 737 O O . ASP A 1 93 ? -17.425 4.889 -1.039 1.00 72.44 93 ASP A O 1
ATOM 741 N N . LYS A 1 94 ? -18.903 6.522 -0.692 1.00 83.38 94 LYS A N 1
ATOM 742 C CA . LYS A 1 94 ? -17.874 7.477 -0.241 1.00 83.38 94 LYS A CA 1
ATOM 743 C C . LYS A 1 94 ? -17.115 7.021 1.014 1.00 83.38 94 LYS A C 1
ATOM 745 O O . LYS A 1 94 ? -15.903 7.178 1.088 1.00 83.38 94 LYS A O 1
ATOM 750 N N . GLN A 1 95 ? -17.799 6.501 2.036 1.00 86.56 95 GLN A N 1
ATOM 751 C CA . GLN A 1 95 ? -17.119 6.097 3.279 1.00 86.56 95 GLN A CA 1
ATOM 752 C C . GLN A 1 95 ? -16.282 4.828 3.096 1.00 86.56 95 GLN A C 1
ATOM 754 O O . GLN A 1 95 ? -15.187 4.729 3.639 1.00 86.56 95 GLN A O 1
ATOM 759 N N . THR A 1 96 ? -16.783 3.862 2.329 1.00 87.44 96 THR A N 1
ATOM 760 C CA . THR A 1 96 ? -16.053 2.637 1.988 1.00 87.44 96 THR A CA 1
ATOM 761 C C . THR A 1 96 ? -14.846 2.965 1.119 1.00 87.44 96 THR A C 1
ATOM 763 O O . THR A 1 96 ? -13.761 2.472 1.416 1.00 87.44 96 THR A O 1
ATOM 766 N N . PHE A 1 97 ? -14.996 3.869 0.145 1.00 87.06 97 PHE A N 1
ATOM 767 C CA . PHE A 1 97 ? -13.891 4.440 -0.621 1.00 87.06 97 PHE A CA 1
ATOM 768 C C . PHE A 1 97 ? -12.809 5.026 0.293 1.00 87.06 97 PHE A C 1
ATOM 770 O O . PHE A 1 97 ? -11.650 4.629 0.199 1.00 87.06 97 PHE A O 1
ATOM 777 N N . GLU A 1 98 ? -13.173 5.901 1.237 1.00 90.25 98 GLU A N 1
ATOM 778 C CA . GLU A 1 98 ? -12.192 6.501 2.154 1.00 90.25 98 GLU A CA 1
ATOM 779 C C . GLU A 1 98 ? -11.509 5.463 3.058 1.00 90.25 98 GLU A C 1
ATOM 781 O O . GLU A 1 98 ? -10.316 5.592 3.341 1.00 90.25 98 GLU A O 1
ATOM 786 N N . VAL A 1 99 ? -12.211 4.400 3.475 1.00 92.62 99 VAL A N 1
ATOM 787 C CA . VAL A 1 99 ? -11.592 3.275 4.201 1.00 92.62 99 VAL A CA 1
ATOM 788 C C . VAL A 1 99 ? -10.552 2.572 3.330 1.00 92.62 99 VAL A C 1
ATOM 790 O O . VAL A 1 99 ? -9.426 2.357 3.792 1.00 92.62 99 VAL A O 1
ATOM 793 N N . ARG A 1 100 ? -10.895 2.243 2.077 1.00 91.75 100 ARG A N 1
ATOM 794 C CA . ARG A 1 100 ? -9.982 1.574 1.137 1.00 91.75 100 ARG A CA 1
ATOM 795 C C . ARG A 1 100 ? -8.755 2.439 0.860 1.00 91.75 100 ARG A C 1
ATOM 797 O O . ARG A 1 100 ? -7.624 1.989 1.052 1.00 91.75 100 ARG A O 1
ATOM 804 N N . ARG A 1 101 ? -8.982 3.703 0.504 1.00 91.25 101 ARG A N 1
ATOM 805 C CA . ARG A 1 101 ? -7.954 4.709 0.220 1.00 91.25 101 ARG A CA 1
ATOM 806 C C . ARG A 1 101 ? -7.013 4.932 1.396 1.00 91.25 101 ARG A C 1
ATOM 808 O O . ARG A 1 101 ? -5.800 4.790 1.251 1.00 91.25 101 ARG A O 1
ATOM 815 N N . SER A 1 102 ? -7.558 5.213 2.578 1.00 93.94 102 SER A N 1
ATOM 816 C CA . SER A 1 102 ? -6.750 5.465 3.776 1.00 93.94 102 SER A CA 1
ATOM 817 C C . SER A 1 102 ? -5.932 4.236 4.172 1.00 93.94 102 SER A C 1
ATOM 819 O O . SER A 1 102 ? -4.781 4.365 4.591 1.00 93.94 102 SER A O 1
ATOM 821 N N . SER A 1 103 ? -6.485 3.034 3.987 1.00 94.88 103 SER A N 1
ATOM 822 C CA . SER A 1 103 ? -5.774 1.779 4.251 1.00 94.88 103 SER A CA 1
ATOM 823 C C . SER A 1 103 ? -4.626 1.552 3.267 1.00 94.88 103 SER A C 1
ATOM 825 O O . SER A 1 103 ? -3.517 1.228 3.697 1.00 94.88 103 SER A O 1
ATOM 827 N N . ARG A 1 104 ? -4.848 1.795 1.964 1.00 93.44 104 ARG A N 1
ATOM 828 C CA . ARG A 1 104 ? -3.784 1.755 0.945 1.00 93.44 104 ARG A CA 1
ATOM 829 C C . ARG A 1 104 ? -2.679 2.759 1.259 1.00 93.44 104 ARG A C 1
ATOM 831 O O . ARG A 1 104 ? -1.510 2.405 1.195 1.00 93.44 104 ARG A O 1
ATOM 838 N N . TYR A 1 105 ? -3.027 3.980 1.661 1.00 93.19 105 TYR A N 1
ATOM 839 C CA . TYR A 1 105 ? -2.043 4.998 2.040 1.00 93.19 105 TYR A CA 1
ATOM 840 C C . TYR A 1 105 ? -1.255 4.624 3.295 1.00 93.19 105 TYR A C 1
ATOM 842 O O . TYR A 1 105 ? -0.051 4.882 3.348 1.00 93.19 105 TYR A O 1
ATOM 850 N N . CYS A 1 106 ? -1.885 3.985 4.285 1.00 93.06 106 CYS A N 1
ATOM 851 C CA . CYS A 1 106 ? -1.160 3.440 5.431 1.00 93.06 106 CYS A CA 1
ATOM 852 C C . CYS A 1 106 ? -0.135 2.391 4.980 1.00 93.06 106 CYS A C 1
ATOM 854 O O . CYS A 1 106 ? 1.037 2.517 5.323 1.00 93.06 106 CYS A O 1
ATOM 856 N N . LEU A 1 107 ? -0.544 1.402 4.174 1.00 93.44 107 LEU A N 1
ATOM 857 C CA . LE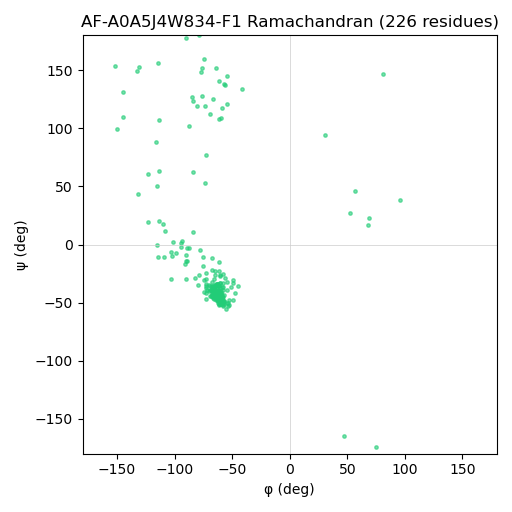U A 1 107 ? 0.361 0.366 3.654 1.00 93.44 107 LEU A CA 1
ATOM 858 C C . LEU A 1 107 ? 1.485 0.946 2.793 1.00 93.44 107 LEU A C 1
ATOM 860 O O . LEU A 1 107 ? 2.630 0.533 2.936 1.00 93.44 107 LEU A O 1
ATOM 864 N N . TRP A 1 108 ? 1.179 1.937 1.959 1.00 92.81 108 TRP A N 1
ATOM 865 C CA . TRP A 1 108 ? 2.160 2.640 1.141 1.00 92.81 108 TRP A CA 1
ATOM 866 C C . TRP A 1 108 ? 3.236 3.329 1.986 1.00 92.81 108 TRP A C 1
ATOM 868 O O . TRP A 1 108 ? 4.429 3.144 1.758 1.00 92.81 108 TRP A O 1
ATOM 878 N N . ASN A 1 109 ? 2.831 4.085 3.009 1.00 89.88 109 ASN A N 1
ATOM 879 C CA . ASN A 1 109 ? 3.794 4.751 3.884 1.00 89.88 109 ASN A CA 1
ATOM 880 C C . ASN A 1 109 ? 4.583 3.734 4.718 1.00 89.88 109 ASN A C 1
ATOM 882 O O . ASN A 1 109 ? 5.775 3.925 4.931 1.00 89.88 109 ASN A O 1
ATOM 886 N N . ILE A 1 110 ? 3.957 2.636 5.154 1.00 89.75 110 ILE A N 1
ATOM 887 C CA . ILE A 1 110 ? 4.678 1.540 5.810 1.00 89.75 110 ILE A CA 1
ATOM 888 C C . ILE A 1 110 ? 5.745 0.983 4.868 1.00 89.75 110 ILE A C 1
ATOM 890 O O . ILE A 1 110 ? 6.904 0.908 5.258 1.00 89.75 110 ILE A O 1
ATOM 894 N N . HIS A 1 111 ? 5.381 0.644 3.633 1.00 89.88 111 HIS A N 1
ATOM 895 C CA . HIS A 1 111 ? 6.305 0.128 2.628 1.00 89.88 111 HIS A CA 1
ATOM 896 C C . HIS A 1 111 ? 7.530 1.035 2.437 1.00 89.88 111 HIS A C 1
ATOM 898 O O . HIS A 1 111 ? 8.654 0.539 2.481 1.00 89.88 111 HIS A O 1
ATOM 904 N N . LEU A 1 112 ? 7.327 2.347 2.281 1.00 87.88 112 LEU A N 1
ATOM 905 C CA . LEU A 1 112 ? 8.415 3.301 2.038 1.00 87.88 112 LEU A CA 1
ATOM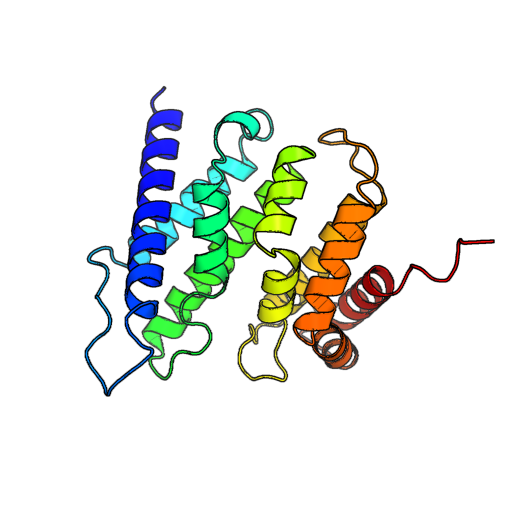 906 C C . LEU A 1 112 ? 9.427 3.394 3.187 1.00 87.88 112 LEU A C 1
ATOM 908 O O . LEU A 1 112 ? 10.609 3.617 2.945 1.00 87.88 112 LEU A O 1
ATOM 912 N N . TRP A 1 113 ? 8.971 3.244 4.431 1.00 83.88 113 TRP A N 1
ATOM 913 C CA . TRP A 1 113 ? 9.787 3.501 5.622 1.00 83.88 113 TRP A CA 1
ATOM 914 C C . TRP A 1 113 ? 10.198 2.239 6.381 1.00 83.88 113 TRP A C 1
ATOM 916 O O . TRP A 1 113 ? 10.686 2.346 7.506 1.00 83.88 113 TRP A O 1
ATOM 926 N N . SER A 1 114 ? 10.004 1.054 5.800 1.00 85.00 114 SER A N 1
ATOM 927 C CA . SER A 1 114 ? 10.271 -0.207 6.493 1.00 85.00 114 SER A CA 1
ATOM 928 C C . SER A 1 114 ? 11.411 -1.024 5.891 1.00 85.00 114 SER A C 1
ATOM 930 O O . SER A 1 114 ? 11.766 -0.886 4.722 1.00 85.00 114 SER A O 1
ATOM 932 N N . ASP A 1 115 ? 11.986 -1.876 6.735 1.00 87.81 115 ASP A N 1
ATOM 933 C CA . ASP A 1 115 ? 13.080 -2.783 6.403 1.00 87.81 115 ASP A CA 1
ATOM 934 C C . ASP A 1 115 ? 12.617 -4.037 5.639 1.00 87.81 115 ASP A C 1
ATOM 936 O O . ASP A 1 115 ? 11.431 -4.243 5.364 1.00 87.81 115 ASP A O 1
ATOM 940 N N . GLU A 1 116 ? 13.585 -4.894 5.313 1.00 91.12 116 GLU A N 1
ATOM 941 C CA . GLU A 1 116 ? 13.407 -6.168 4.609 1.00 91.12 116 GLU A CA 1
ATOM 942 C C . GLU A 1 116 ? 12.330 -7.077 5.228 1.00 91.12 116 GLU A C 1
ATOM 944 O O . GLU A 1 116 ? 11.588 -7.746 4.498 1.00 91.12 116 GLU A O 1
ATOM 949 N N . TYR A 1 117 ? 12.204 -7.097 6.560 1.00 90.31 117 TYR A N 1
ATOM 950 C CA . TYR A 1 117 ? 11.214 -7.937 7.233 1.00 90.31 117 TYR A CA 1
ATOM 951 C C . TYR A 1 117 ? 9.795 -7.502 6.862 1.00 90.31 117 TYR A C 1
ATOM 953 O O . TYR A 1 117 ? 8.963 -8.326 6.476 1.00 90.31 117 TYR A O 1
ATOM 961 N N . VAL A 1 118 ? 9.520 -6.198 6.904 1.00 90.62 118 VAL A N 1
ATOM 962 C CA . VAL A 1 118 ? 8.206 -5.676 6.516 1.00 90.62 118 VAL A CA 1
ATOM 963 C C . VAL A 1 118 ? 7.958 -5.845 5.018 1.00 90.62 118 VAL A C 1
ATOM 965 O O . VAL A 1 118 ? 6.832 -6.167 4.641 1.00 90.62 118 VAL A O 1
ATOM 968 N N . GLN A 1 119 ? 8.980 -5.701 4.163 1.00 92.44 119 GLN A N 1
ATOM 969 C CA . GLN A 1 119 ? 8.834 -5.996 2.730 1.00 92.44 119 GLN A CA 1
ATOM 970 C C . GLN A 1 119 ? 8.380 -7.444 2.502 1.00 92.44 119 GLN A C 1
ATOM 972 O O . GLN A 1 119 ? 7.435 -7.691 1.753 1.00 92.44 119 GLN A O 1
ATOM 977 N N . SER A 1 120 ? 8.989 -8.396 3.212 1.00 93.94 120 SER A N 1
ATOM 978 C CA . SER A 1 120 ? 8.608 -9.812 3.163 1.00 93.94 120 SER A CA 1
ATOM 979 C C . SER A 1 120 ? 7.162 -10.031 3.615 1.00 93.94 120 SER A C 1
ATOM 981 O O . SER A 1 120 ? 6.405 -10.765 2.976 1.00 93.94 120 SER A O 1
ATOM 983 N N . GLU A 1 121 ? 6.739 -9.352 4.683 1.00 94.00 121 GLU A N 1
ATOM 984 C CA . GLU A 1 121 ? 5.361 -9.427 5.165 1.00 94.00 121 GLU A CA 1
ATOM 985 C C . GLU A 1 121 ? 4.351 -8.841 4.172 1.00 94.00 121 GLU A C 1
ATOM 987 O O . GLU A 1 121 ? 3.287 -9.435 3.996 1.00 94.00 121 GLU A O 1
ATOM 992 N N . LEU A 1 122 ? 4.677 -7.738 3.487 1.00 94.38 122 LEU A N 1
ATOM 993 C CA . LEU A 1 122 ? 3.840 -7.148 2.433 1.00 94.38 122 LEU A CA 1
ATOM 994 C C . LEU A 1 122 ? 3.629 -8.124 1.268 1.00 94.38 122 LEU A C 1
ATOM 996 O O . LEU A 1 122 ? 2.499 -8.316 0.815 1.00 94.38 122 LEU A O 1
ATOM 1000 N N . VAL A 1 123 ? 4.688 -8.799 0.820 1.00 96.12 123 VAL A N 1
ATOM 1001 C CA . VAL A 1 123 ? 4.597 -9.828 -0.230 1.00 96.12 123 VAL A CA 1
ATOM 1002 C C . VAL A 1 123 ? 3.749 -11.008 0.244 1.00 96.12 123 VAL A C 1
ATOM 1004 O O . VAL A 1 123 ? 2.898 -11.499 -0.498 1.00 96.12 123 VAL A O 1
ATOM 1007 N N . ARG A 1 124 ? 3.914 -11.428 1.506 1.00 95.19 124 ARG A N 1
ATOM 1008 C CA . ARG A 1 124 ? 3.147 -12.527 2.114 1.00 95.19 124 ARG A CA 1
ATOM 1009 C C . ARG A 1 124 ? 1.648 -12.228 2.197 1.00 95.19 124 ARG A C 1
ATOM 1011 O O . ARG A 1 124 ? 0.840 -13.136 2.018 1.00 95.19 124 ARG A O 1
ATOM 1018 N N . ILE A 1 125 ? 1.256 -10.977 2.456 1.00 94.06 125 ILE A N 1
ATOM 1019 C CA . ILE A 1 125 ? -0.158 -10.553 2.431 1.00 94.06 125 ILE A CA 1
ATOM 1020 C C . ILE A 1 125 ? -0.663 -10.200 1.024 1.00 94.06 125 ILE A C 1
ATOM 1022 O O . ILE A 1 125 ? -1.758 -9.655 0.901 1.00 94.06 125 ILE A O 1
ATOM 1026 N N . ARG A 1 126 ? 0.117 -10.513 -0.019 1.00 95.00 126 ARG A N 1
ATOM 1027 C CA . ARG A 1 126 ? -0.179 -10.240 -1.429 1.00 95.00 126 ARG A CA 1
ATOM 1028 C C . ARG A 1 126 ? -0.430 -8.756 -1.717 1.00 95.00 126 ARG A C 1
ATOM 1030 O O . ARG A 1 126 ? -1.382 -8.387 -2.397 1.00 95.00 126 ARG A O 1
ATOM 1037 N N . TYR A 1 127 ? 0.420 -7.874 -1.191 1.00 95.06 127 TYR A N 1
ATOM 1038 C CA . TYR A 1 127 ? 0.269 -6.429 -1.390 1.00 95.06 127 TYR A CA 1
ATOM 1039 C C . TYR A 1 127 ? 0.280 -6.014 -2.873 1.00 95.06 127 TYR A C 1
ATOM 1041 O O . TYR A 1 127 ? -0.494 -5.145 -3.264 1.00 95.06 127 TYR A O 1
ATOM 1049 N N . ALA A 1 128 ? 1.080 -6.672 -3.717 1.00 94.69 128 ALA A N 1
ATOM 1050 C CA . ALA A 1 128 ? 1.108 -6.404 -5.157 1.00 94.69 128 ALA A CA 1
ATOM 1051 C C . ALA A 1 128 ? -0.244 -6.697 -5.837 1.00 94.69 128 ALA A C 1
ATOM 1053 O O . ALA A 1 128 ? -0.747 -5.880 -6.603 1.00 94.69 128 ALA A O 1
ATOM 1054 N N . ASN A 1 129 ? -0.872 -7.818 -5.474 1.00 91.81 129 ASN A N 1
ATOM 1055 C CA . ASN A 1 129 ? -2.221 -8.194 -5.905 1.00 91.81 129 ASN A CA 1
ATOM 1056 C C . ASN A 1 129 ? -3.274 -7.165 -5.458 1.00 91.81 129 ASN A C 1
ATOM 1058 O O . ASN A 1 129 ? -4.111 -6.750 -6.250 1.00 91.81 129 ASN A O 1
ATOM 1062 N N . ILE A 1 130 ? -3.185 -6.681 -4.216 1.00 91.56 130 ILE A N 1
ATOM 1063 C CA . ILE A 1 130 ? -4.073 -5.627 -3.699 1.00 91.56 130 ILE A CA 1
ATOM 1064 C C . ILE A 1 130 ? -3.973 -4.342 -4.528 1.00 91.56 130 ILE A C 1
ATOM 1066 O O . ILE A 1 130 ? -4.988 -3.699 -4.800 1.00 91.56 130 ILE A O 1
ATOM 1070 N N . LEU A 1 131 ? -2.757 -3.948 -4.913 1.00 92.00 131 LEU A N 1
ATOM 1071 C CA . LEU A 1 131 ? -2.554 -2.778 -5.761 1.00 92.00 131 LEU A CA 1
ATOM 1072 C C . LEU A 1 131 ? -3.106 -2.996 -7.175 1.00 92.00 131 LEU A C 1
ATOM 1074 O O . LEU A 1 131 ? -3.693 -2.064 -7.719 1.00 92.00 131 LEU A O 1
ATOM 1078 N N . ALA A 1 132 ? -2.970 -4.205 -7.732 1.00 90.69 132 ALA A N 1
ATOM 1079 C CA . ALA A 1 132 ? -3.566 -4.567 -9.017 1.00 90.69 132 ALA A CA 1
ATOM 1080 C C . ALA A 1 132 ? -5.098 -4.436 -8.974 1.00 90.69 132 ALA A C 1
ATOM 1082 O O . ALA A 1 132 ? -5.651 -3.674 -9.758 1.00 90.69 132 ALA A O 1
ATOM 1083 N N . ILE A 1 133 ? -5.761 -5.038 -7.977 1.00 86.19 133 ILE A N 1
ATOM 1084 C CA . ILE A 1 133 ? -7.221 -4.931 -7.780 1.00 86.19 133 ILE A CA 1
ATOM 1085 C C . ILE A 1 133 ? -7.674 -3.465 -7.698 1.00 86.19 133 ILE A C 1
ATOM 1087 O O . ILE A 1 133 ? -8.722 -3.097 -8.225 1.00 86.19 133 ILE A O 1
ATOM 1091 N N . ALA A 1 134 ? -6.894 -2.605 -7.034 1.00 84.81 134 ALA A N 1
ATOM 1092 C CA . ALA A 1 134 ? -7.250 -1.198 -6.870 1.00 84.81 134 ALA A CA 1
ATOM 1093 C C . ALA A 1 134 ? -7.277 -0.416 -8.196 1.00 84.81 134 ALA A C 1
ATOM 1095 O O . ALA A 1 134 ? -8.055 0.531 -8.309 1.00 84.81 134 ALA A O 1
ATOM 1096 N N . ILE A 1 135 ? -6.458 -0.802 -9.182 1.00 85.88 135 ILE A N 1
ATOM 1097 C CA . ILE A 1 135 ? -6.420 -0.176 -10.515 1.00 85.88 135 ILE A CA 1
ATOM 1098 C C . ILE A 1 135 ? -7.299 -0.899 -11.547 1.00 85.88 135 ILE A C 1
ATOM 1100 O O . ILE A 1 135 ? -7.376 -0.444 -12.690 1.00 85.88 135 ILE A O 1
ATOM 1104 N N . SER A 1 136 ? -7.947 -2.006 -11.160 1.00 80.94 136 SER A N 1
ATOM 1105 C CA . SER A 1 136 ? -8.755 -2.850 -12.043 1.00 80.94 136 SER A CA 1
ATOM 1106 C C . SER A 1 136 ? -10.079 -2.194 -12.439 1.00 80.94 136 SER A C 1
ATOM 1108 O O . SER A 1 136 ? -11.143 -2.512 -11.904 1.00 80.94 136 SER A O 1
ATOM 1110 N N . THR A 1 137 ? -10.039 -1.244 -13.370 1.00 66.12 137 THR A N 1
ATOM 1111 C CA . THR A 1 137 ? -11.247 -0.572 -13.870 1.00 66.12 137 THR A CA 1
ATOM 1112 C C . THR A 1 137 ? -12.005 -1.416 -14.895 1.00 66.12 137 THR A C 1
ATOM 1114 O O . THR A 1 137 ? -13.215 -1.249 -15.029 1.00 66.12 137 THR A O 1
ATOM 1117 N N . ALA A 1 138 ? -11.337 -2.328 -15.619 1.00 52.84 138 ALA A N 1
ATOM 1118 C CA . ALA A 1 138 ? -11.983 -3.115 -16.675 1.00 52.84 138 ALA A CA 1
ATOM 1119 C C . ALA A 1 138 ? -12.935 -4.188 -16.113 1.00 52.84 138 ALA A C 1
ATOM 1121 O O . ALA A 1 138 ? -13.953 -4.493 -16.736 1.00 52.84 138 ALA A O 1
ATOM 1122 N N . GLY A 1 139 ? -12.655 -4.701 -14.909 1.00 52.06 139 GLY A N 1
ATOM 1123 C CA . GLY A 1 139 ? -13.551 -5.587 -14.157 1.00 52.06 139 GLY A CA 1
ATOM 1124 C C . GLY A 1 139 ? -14.716 -4.896 -13.429 1.00 52.06 139 GLY A C 1
ATOM 1125 O O . GLY A 1 139 ? -15.551 -5.585 -12.844 1.00 52.06 139 GLY A O 1
ATOM 1126 N N . GLY A 1 140 ? -14.787 -3.556 -13.432 1.00 55.00 140 GLY A N 1
ATOM 1127 C CA . GLY A 1 140 ? -15.803 -2.788 -12.693 1.00 55.00 140 GLY A CA 1
ATOM 1128 C C . GLY A 1 140 ? -15.663 -2.850 -11.163 1.00 55.00 140 GLY A C 1
ATOM 1129 O O . GLY A 1 140 ? -16.618 -2.556 -10.448 1.00 55.00 140 GLY A O 1
ATOM 1130 N N . SER A 1 141 ? -14.496 -3.272 -10.665 1.00 55.00 141 SER A N 1
ATOM 1131 C CA . SER A 1 141 ? -14.201 -3.462 -9.239 1.00 55.00 141 SER A CA 1
ATOM 1132 C C . SER A 1 141 ? -13.128 -2.513 -8.691 1.00 55.00 141 SER A C 1
ATOM 1134 O O . SER A 1 141 ? -12.908 -2.494 -7.491 1.00 55.00 141 SER A O 1
ATOM 1136 N N . GLY A 1 142 ? -12.411 -1.764 -9.528 1.00 57.56 142 GLY A N 1
ATOM 1137 C CA . GLY A 1 142 ? -11.332 -0.855 -9.117 1.00 57.56 142 GLY A CA 1
ATOM 1138 C C . GLY A 1 142 ? -11.802 0.570 -8.809 1.00 57.56 142 GLY A C 1
ATOM 1139 O O . GLY A 1 142 ? -12.973 0.908 -8.963 1.00 57.56 142 GLY A O 1
ATOM 1140 N N . GLU A 1 143 ? -10.878 1.433 -8.378 1.00 69.81 143 GLU A N 1
ATOM 1141 C CA . GLU A 1 143 ? -11.191 2.848 -8.156 1.00 69.81 143 GLU A CA 1
ATOM 1142 C C . GLU A 1 143 ? -11.285 3.595 -9.493 1.00 69.81 143 GLU A C 1
ATOM 1144 O O . GLU A 1 143 ? -10.356 3.580 -10.295 1.00 69.81 143 GLU A O 1
ATOM 1149 N N . GLU A 1 144 ? -12.383 4.313 -9.714 1.00 72.25 144 GLU A N 1
ATOM 1150 C CA . GLU A 1 144 ? -12.641 5.017 -10.982 1.00 72.25 144 GLU A CA 1
ATOM 1151 C C . GLU A 1 144 ? -12.051 6.440 -11.022 1.00 72.25 144 GLU A C 1
ATOM 1153 O O . GLU A 1 144 ? -12.159 7.148 -12.021 1.00 72.25 144 GLU A O 1
ATOM 1158 N N . GLN A 1 145 ? -11.441 6.897 -9.924 1.00 81.94 145 GLN A N 1
ATOM 1159 C CA . GLN A 1 145 ? -10.866 8.238 -9.833 1.00 81.94 145 GLN A CA 1
ATOM 1160 C C . GLN A 1 145 ? -9.452 8.270 -10.418 1.00 81.94 145 GLN A C 1
ATOM 1162 O O . GLN A 1 145 ? -8.554 7.599 -9.911 1.00 81.94 145 GLN A O 1
ATOM 1167 N N . ASP A 1 146 ? -9.221 9.145 -11.398 1.00 85.75 146 ASP A N 1
ATOM 1168 C CA . ASP A 1 146 ? -7.930 9.316 -12.087 1.00 85.75 146 ASP A CA 1
ATOM 1169 C C . ASP A 1 146 ? -6.713 9.413 -11.154 1.00 85.75 146 ASP A C 1
ATOM 1171 O O . ASP A 1 146 ? -5.666 8.821 -11.418 1.00 85.75 146 ASP A O 1
ATOM 1175 N N . LEU A 1 147 ? -6.846 10.151 -10.046 1.00 86.56 147 LEU A N 1
ATOM 1176 C CA . LEU A 1 147 ? -5.770 10.318 -9.069 1.00 86.56 147 LEU A CA 1
ATOM 1177 C C . LEU A 1 147 ? -5.445 9.002 -8.348 1.00 86.56 147 LEU A C 1
ATOM 1179 O O . LEU A 1 147 ? -4.277 8.710 -8.106 1.00 86.56 147 LEU A O 1
ATOM 1183 N N . GLU A 1 148 ? -6.458 8.204 -8.014 1.00 87.50 148 GLU A N 1
ATOM 1184 C CA . GLU A 1 148 ? -6.265 6.911 -7.353 1.00 87.50 148 GLU A CA 1
ATOM 1185 C C . GLU A 1 148 ? -5.686 5.877 -8.317 1.00 87.50 148 GLU A C 1
ATOM 1187 O O . GLU A 1 148 ? -4.793 5.133 -7.919 1.00 87.50 148 GLU A O 1
ATOM 1192 N N . ILE A 1 149 ? -6.101 5.889 -9.588 1.00 89.50 149 ILE A N 1
ATOM 1193 C CA . ILE A 1 149 ? -5.503 5.056 -10.640 1.00 89.50 149 ILE A CA 1
ATOM 1194 C C . ILE A 1 149 ? -4.021 5.410 -10.804 1.00 89.50 149 ILE A C 1
ATOM 1196 O O . ILE A 1 149 ? -3.155 4.535 -10.763 1.00 89.50 149 ILE A O 1
ATOM 1200 N N . MET A 1 150 ? -3.708 6.704 -10.933 1.00 90.69 150 MET A N 1
ATOM 1201 C CA . MET A 1 150 ? -2.330 7.180 -11.055 1.00 90.69 150 MET A CA 1
ATOM 1202 C C . MET A 1 150 ? -1.481 6.779 -9.840 1.00 90.69 150 MET A C 1
ATOM 1204 O O . MET A 1 150 ? -0.364 6.287 -10.009 1.00 90.69 150 MET A O 1
ATOM 1208 N N . ASN A 1 151 ? -2.005 6.956 -8.623 1.00 90.56 151 ASN A N 1
ATOM 1209 C CA . ASN A 1 151 ? -1.309 6.571 -7.397 1.00 90.56 151 ASN A CA 1
ATOM 1210 C C . ASN A 1 151 ? -1.130 5.052 -7.302 1.00 90.56 151 ASN A C 1
ATOM 1212 O O . ASN A 1 151 ? -0.048 4.600 -6.948 1.00 90.56 151 ASN A O 1
ATOM 1216 N N . GLY A 1 152 ? -2.144 4.261 -7.663 1.00 92.69 152 GLY A N 1
ATOM 1217 C CA . GLY A 1 152 ? -2.071 2.801 -7.692 1.00 92.69 152 GLY A CA 1
ATOM 1218 C C . GLY A 1 152 ? -0.972 2.297 -8.627 1.00 92.69 152 GLY A C 1
ATOM 1219 O O . GLY A 1 152 ? -0.115 1.528 -8.197 1.00 92.69 152 GLY A O 1
ATOM 1220 N N . LEU A 1 153 ? -0.920 2.812 -9.860 1.00 94.12 153 LEU A N 1
ATOM 1221 C CA . LEU A 1 153 ? 0.157 2.523 -10.814 1.00 94.12 153 LEU A CA 1
ATOM 1222 C C . LEU A 1 153 ? 1.529 2.910 -10.242 1.00 94.12 153 LEU A C 1
ATOM 1224 O O . LEU A 1 153 ? 2.456 2.101 -10.223 1.00 94.12 153 LEU A O 1
ATOM 1228 N N . SER A 1 154 ? 1.647 4.126 -9.700 1.00 93.62 154 SER A N 1
ATOM 1229 C CA . SER A 1 154 ? 2.893 4.601 -9.092 1.00 93.62 154 SER A CA 1
ATOM 1230 C C . SER A 1 154 ? 3.349 3.714 -7.928 1.00 93.62 154 SER A C 1
ATOM 1232 O O . SER A 1 154 ? 4.538 3.415 -7.813 1.00 93.62 154 SER A O 1
ATOM 1234 N N . HIS A 1 155 ? 2.418 3.244 -7.095 1.00 94.81 155 HIS A N 1
ATOM 1235 C CA . HIS A 1 155 ? 2.714 2.342 -5.987 1.00 94.81 155 HIS A CA 1
ATOM 1236 C C . HIS A 1 155 ? 3.200 0.975 -6.477 1.00 94.81 155 HIS A C 1
ATOM 1238 O O . HIS A 1 155 ? 4.160 0.463 -5.909 1.00 94.81 155 HIS A O 1
ATOM 1244 N N . ILE A 1 156 ? 2.601 0.397 -7.529 1.00 95.62 156 ILE A N 1
ATOM 1245 C CA . ILE A 1 156 ? 3.070 -0.876 -8.113 1.00 95.62 156 ILE A CA 1
ATOM 1246 C C . ILE A 1 156 ? 4.497 -0.712 -8.633 1.00 95.62 156 ILE A C 1
ATOM 1248 O O . ILE A 1 156 ? 5.387 -1.484 -8.271 1.00 95.62 156 ILE A O 1
ATOM 1252 N N . TYR A 1 157 ? 4.721 0.318 -9.455 1.00 94.19 157 TYR A N 1
ATOM 1253 C CA . TYR A 1 157 ? 6.031 0.633 -10.018 1.00 94.19 157 TYR A CA 1
ATOM 1254 C C . TYR A 1 157 ? 7.102 0.762 -8.924 1.00 94.19 157 TYR A C 1
ATOM 1256 O O . TYR A 1 157 ? 8.134 0.090 -8.986 1.00 94.19 157 TYR A O 1
ATOM 1264 N N . GLN A 1 158 ? 6.850 1.594 -7.910 1.00 93.88 158 GLN A N 1
ATOM 1265 C CA . GLN A 1 158 ? 7.811 1.851 -6.839 1.00 93.88 158 GLN A CA 1
ATOM 1266 C C . GLN A 1 158 ? 8.020 0.629 -5.940 1.00 93.88 158 GLN A C 1
ATOM 1268 O O . GLN A 1 158 ? 9.163 0.340 -5.592 1.00 93.88 158 GLN A O 1
ATOM 1273 N N . PHE A 1 159 ? 6.958 -0.121 -5.622 1.00 95.62 159 PHE A N 1
ATOM 1274 C CA . PHE A 1 159 ? 7.052 -1.352 -4.836 1.00 95.62 159 PHE A CA 1
ATOM 1275 C C . PHE A 1 159 ? 7.993 -2.359 -5.503 1.00 95.62 159 PHE A C 1
ATOM 1277 O O . PHE A 1 159 ? 8.954 -2.816 -4.885 1.00 95.62 159 PHE A O 1
ATOM 1284 N N . LEU A 1 160 ? 7.784 -2.636 -6.794 1.00 95.31 160 LEU A N 1
ATOM 1285 C CA . LEU A 1 160 ? 8.654 -3.530 -7.557 1.00 95.31 160 LEU A CA 1
ATOM 1286 C C . LEU A 1 160 ? 10.081 -2.977 -7.680 1.00 95.31 160 LEU A C 1
ATOM 1288 O O . LEU A 1 160 ? 11.040 -3.730 -7.521 1.00 95.31 160 LEU A O 1
ATOM 1292 N N . ALA A 1 161 ? 10.245 -1.674 -7.928 1.00 93.12 161 ALA A N 1
ATOM 1293 C CA . ALA A 1 161 ? 11.562 -1.049 -8.051 1.00 93.12 161 ALA A CA 1
ATOM 1294 C C . ALA A 1 161 ? 12.381 -1.142 -6.754 1.00 93.12 161 ALA A C 1
ATOM 1296 O O . ALA A 1 161 ? 13.580 -1.415 -6.810 1.00 93.12 161 ALA A O 1
ATOM 1297 N N . ILE A 1 162 ? 11.740 -0.952 -5.598 1.00 93.50 162 ILE A N 1
ATOM 1298 C CA . ILE A 1 162 ? 12.369 -1.071 -4.279 1.00 93.50 162 ILE A CA 1
ATOM 1299 C C . ILE A 1 162 ? 12.758 -2.527 -3.993 1.00 93.50 162 ILE A C 1
ATOM 1301 O O . ILE A 1 162 ? 13.870 -2.784 -3.535 1.00 93.50 162 ILE A O 1
ATOM 1305 N N . LEU A 1 163 ? 11.902 -3.500 -4.322 1.00 94.69 163 LEU A N 1
ATOM 1306 C CA . LEU A 1 163 ? 12.264 -4.915 -4.188 1.00 94.69 163 LEU A CA 1
ATOM 1307 C C . LEU A 1 163 ? 13.418 -5.307 -5.127 1.00 94.69 163 LEU A C 1
ATOM 1309 O O . LEU A 1 163 ? 14.273 -6.095 -4.740 1.00 94.69 163 LEU A O 1
ATOM 1313 N N . HIS A 1 164 ? 13.486 -4.750 -6.338 1.00 92.81 164 HIS A N 1
ATOM 1314 C CA . HIS A 1 164 ? 14.550 -5.057 -7.300 1.00 92.81 164 HIS A CA 1
ATOM 1315 C C . HIS A 1 164 ? 15.896 -4.422 -6.971 1.00 92.81 164 HIS A C 1
ATOM 1317 O O . HIS A 1 164 ? 16.925 -5.065 -7.153 1.00 92.81 164 HIS A O 1
ATOM 1323 N N . ASN A 1 165 ? 15.900 -3.168 -6.528 1.00 92.44 165 ASN A N 1
ATOM 1324 C CA . ASN A 1 165 ? 17.130 -2.391 -6.373 1.00 92.44 165 ASN A CA 1
ATOM 1325 C C . ASN A 1 165 ? 17.601 -2.299 -4.916 1.00 92.44 165 ASN A C 1
ATOM 1327 O O . ASN A 1 165 ? 18.715 -1.840 -4.666 1.00 92.44 165 ASN A O 1
ATOM 1331 N N . GLY A 1 166 ? 16.775 -2.738 -3.964 1.00 91.44 166 GLY A N 1
ATOM 1332 C CA . GLY A 1 166 ? 16.954 -2.419 -2.554 1.00 91.44 166 GLY A CA 1
ATOM 1333 C C . GLY A 1 166 ? 16.542 -0.977 -2.254 1.00 91.44 166 GLY A C 1
ATOM 1334 O O . GLY A 1 166 ? 16.036 -0.247 -3.112 1.00 91.44 166 GLY A O 1
ATOM 1335 N N . SER A 1 167 ? 16.774 -0.549 -1.019 1.00 90.00 167 SER A N 1
ATOM 1336 C CA . SER A 1 167 ? 16.569 0.837 -0.595 1.00 90.00 167 SER A CA 1
ATOM 1337 C C . SER A 1 167 ? 17.780 1.320 0.186 1.00 90.00 167 SER A C 1
ATOM 1339 O O . SER A 1 167 ? 18.447 0.537 0.854 1.00 90.00 167 SER A O 1
ATOM 1341 N N . ASN A 1 168 ? 18.063 2.620 0.102 1.00 83.44 168 ASN A N 1
ATOM 1342 C CA . ASN A 1 168 ? 19.076 3.276 0.931 1.00 83.44 168 ASN A CA 1
ATOM 1343 C C . ASN A 1 168 ? 18.482 3.842 2.231 1.00 83.44 168 ASN A C 1
ATOM 1345 O O . ASN A 1 168 ? 19.228 4.143 3.161 1.00 83.44 168 ASN A O 1
ATOM 1349 N N . TYR A 1 169 ? 17.155 3.994 2.302 1.00 80.12 169 TYR A N 1
ATOM 1350 C CA . TYR A 1 169 ? 16.442 4.563 3.444 1.00 80.12 169 TYR A CA 1
ATOM 1351 C C . TYR A 1 169 ? 15.038 3.943 3.560 1.00 80.12 169 TYR A C 1
ATOM 1353 O O . TYR A 1 169 ? 14.136 4.387 2.851 1.00 80.12 169 TYR A O 1
ATOM 1361 N N . PRO A 1 170 ? 14.823 2.954 4.448 1.00 77.94 170 PRO A N 1
ATOM 1362 C CA . PRO A 1 170 ? 15.821 2.216 5.236 1.00 77.94 170 PRO A CA 1
ATOM 1363 C C . PRO A 1 170 ? 16.770 1.388 4.360 1.00 77.94 170 PRO A C 1
ATOM 1365 O O . PRO A 1 170 ? 16.386 0.958 3.278 1.00 77.94 170 PRO A O 1
ATOM 1368 N N . LEU A 1 171 ? 18.003 1.159 4.821 1.00 86.56 171 LEU A N 1
ATOM 1369 C CA . LEU A 1 171 ? 18.997 0.409 4.050 1.00 86.56 171 LEU A CA 1
ATOM 1370 C C . LEU A 1 171 ? 18.671 -1.094 4.026 1.00 86.56 171 LEU A C 1
ATOM 1372 O O . LEU A 1 171 ? 18.688 -1.735 5.076 1.00 86.56 171 LEU A O 1
ATOM 1376 N N . PHE A 1 172 ? 18.451 -1.661 2.839 1.00 89.25 172 PHE A N 1
ATOM 1377 C CA . PHE A 1 172 ? 18.430 -3.110 2.605 1.00 89.25 172 PHE A CA 1
ATOM 1378 C C . PHE A 1 172 ? 18.843 -3.451 1.166 1.00 89.25 172 PHE A C 1
ATOM 1380 O O . PHE A 1 172 ? 18.708 -2.634 0.253 1.00 89.25 172 PHE A O 1
ATOM 1387 N N . LEU A 1 173 ? 19.373 -4.661 0.973 1.00 94.75 173 LEU A N 1
ATOM 1388 C CA . LEU A 1 173 ? 19.839 -5.152 -0.327 1.00 94.75 173 LEU A CA 1
ATOM 1389 C C . LEU A 1 173 ? 18.665 -5.515 -1.253 1.00 94.75 173 LEU A C 1
ATOM 1391 O O . LEU A 1 173 ? 17.573 -5.779 -0.762 1.00 94.75 173 LEU A O 1
ATOM 1395 N N . PRO A 1 174 ? 18.878 -5.587 -2.580 1.00 94.88 174 PRO A N 1
ATOM 1396 C CA . PRO A 1 174 ? 17.918 -6.180 -3.508 1.00 94.88 174 PRO A CA 1
ATOM 1397 C C . PRO A 1 174 ? 17.269 -7.471 -2.987 1.00 94.88 174 PRO A C 1
ATOM 1399 O O . PRO A 1 174 ? 17.961 -8.387 -2.542 1.00 94.88 174 PRO A O 1
ATOM 1402 N N . LEU A 1 175 ? 15.944 -7.568 -3.117 1.00 95.25 175 LEU A N 1
ATOM 1403 C CA . LEU A 1 175 ? 15.108 -8.707 -2.725 1.00 95.25 175 LEU A CA 1
ATOM 1404 C C . LEU A 1 175 ? 14.481 -9.364 -3.976 1.00 95.25 175 LEU A C 1
ATOM 1406 O O . LEU A 1 175 ? 13.256 -9.373 -4.134 1.00 95.25 175 LEU A O 1
ATOM 1410 N N . PRO A 1 176 ? 15.287 -9.928 -4.899 1.00 93.25 176 PRO A N 1
ATOM 1411 C CA . PRO A 1 176 ? 14.815 -10.363 -6.217 1.00 93.25 176 PRO A CA 1
ATOM 1412 C C . PRO A 1 176 ? 13.749 -11.466 -6.164 1.00 93.25 176 PRO A C 1
ATOM 1414 O O . PRO A 1 176 ? 12.832 -11.460 -6.979 1.00 93.25 176 PRO A O 1
ATOM 1417 N N . LEU A 1 177 ? 13.819 -12.381 -5.188 1.00 95.81 177 LEU A N 1
ATOM 1418 C CA . LEU A 1 177 ? 12.814 -13.441 -5.014 1.00 95.81 177 LEU A CA 1
ATOM 1419 C C . LEU A 1 177 ? 11.439 -12.876 -4.633 1.00 95.81 177 LEU A C 1
ATOM 1421 O O . LEU A 1 177 ? 10.406 -13.343 -5.115 1.00 95.81 177 LEU A O 1
ATOM 1425 N N . LEU A 1 178 ? 11.424 -11.841 -3.790 1.00 96.44 178 LEU A N 1
ATOM 1426 C CA . LEU A 1 178 ? 10.205 -11.134 -3.407 1.00 96.44 178 LEU A CA 1
ATOM 1427 C C . LEU A 1 178 ? 9.630 -10.330 -4.574 1.00 96.44 178 LEU A C 1
ATOM 1429 O O . LEU A 1 178 ? 8.413 -10.307 -4.766 1.00 96.44 178 LEU A O 1
ATOM 1433 N N . ALA A 1 179 ? 10.499 -9.703 -5.368 1.00 95.19 179 ALA A N 1
ATOM 1434 C CA . ALA A 1 179 ? 10.099 -8.995 -6.575 1.00 95.19 179 ALA A CA 1
ATOM 1435 C C . ALA A 1 179 ? 9.463 -9.951 -7.598 1.00 95.19 179 ALA A C 1
ATOM 1437 O O . ALA A 1 179 ? 8.395 -9.653 -8.125 1.00 95.19 179 ALA A O 1
ATOM 1438 N N . HIS A 1 180 ? 10.066 -11.127 -7.812 1.00 94.38 180 HIS A N 1
ATOM 1439 C CA . HIS A 1 180 ? 9.511 -12.182 -8.663 1.00 94.38 180 HIS A CA 1
ATOM 1440 C C . HIS A 1 180 ? 8.127 -12.624 -8.185 1.00 94.38 180 HIS A C 1
ATOM 1442 O O . HIS A 1 180 ? 7.163 -12.560 -8.940 1.00 94.38 180 HIS A O 1
ATOM 1448 N N . SER A 1 181 ? 8.014 -12.958 -6.896 1.00 95.81 181 SER A N 1
ATOM 1449 C CA . SER A 1 181 ? 6.748 -13.399 -6.296 1.00 95.81 181 SER A CA 1
ATOM 1450 C C . SER A 1 181 ? 5.654 -12.334 -6.435 1.00 95.81 181 SER A C 1
ATOM 1452 O O . SER A 1 181 ? 4.489 -12.642 -6.655 1.00 95.81 181 SER A O 1
ATOM 1454 N N . SER A 1 182 ? 6.021 -11.056 -6.320 1.00 96.44 182 SER A N 1
ATOM 1455 C CA . SER A 1 182 ? 5.092 -9.933 -6.477 1.00 96.44 182 SER A CA 1
ATOM 1456 C C . SER A 1 182 ? 4.616 -9.760 -7.918 1.00 96.44 182 SER A C 1
ATOM 1458 O O . SER A 1 182 ? 3.462 -9.403 -8.129 1.00 96.44 182 SER A O 1
ATOM 1460 N N . LYS A 1 183 ? 5.478 -10.014 -8.909 1.00 95.62 183 LYS A N 1
ATOM 1461 C CA . LYS A 1 183 ? 5.098 -9.996 -10.329 1.00 95.62 183 LYS A CA 1
ATOM 1462 C C . LYS A 1 183 ? 4.133 -11.129 -10.657 1.00 95.62 183 LYS A C 1
ATOM 1464 O O . LYS A 1 183 ? 3.098 -10.864 -11.255 1.00 95.62 183 LYS A O 1
ATOM 1469 N N . GLU A 1 184 ? 4.418 -12.342 -10.183 1.00 95.19 184 GLU A N 1
ATOM 1470 C CA . GLU A 1 184 ? 3.508 -13.487 -10.329 1.00 95.19 184 GLU A CA 1
ATOM 1471 C C . GLU A 1 184 ? 2.137 -13.181 -9.711 1.00 95.19 184 GLU A C 1
ATOM 1473 O O . GLU A 1 184 ? 1.112 -13.394 -10.344 1.00 95.19 184 GLU A O 1
ATOM 1478 N N . GLN A 1 185 ? 2.095 -12.574 -8.520 1.00 94.38 185 GLN A N 1
ATOM 1479 C CA . GLN A 1 185 ? 0.839 -12.156 -7.880 1.00 94.38 185 GLN A CA 1
ATOM 1480 C C . GLN A 1 185 ? 0.027 -11.133 -8.689 1.00 94.38 185 GLN A C 1
ATOM 1482 O O . GLN A 1 185 ? -1.200 -11.109 -8.566 1.00 94.38 185 GLN A O 1
ATOM 1487 N N . ILE A 1 186 ? 0.699 -10.249 -9.435 1.00 94.12 186 ILE A N 1
ATOM 1488 C CA . ILE A 1 186 ? 0.053 -9.271 -10.323 1.00 94.12 186 ILE A CA 1
ATOM 1489 C C . ILE A 1 186 ? -0.512 -9.995 -11.545 1.00 94.12 186 ILE A C 1
ATOM 1491 O O . ILE A 1 186 ? -1.666 -9.773 -11.894 1.00 94.12 186 ILE A O 1
ATOM 1495 N N . GLU A 1 187 ? 0.272 -10.875 -12.165 1.00 93.56 187 GLU A N 1
ATOM 1496 C CA . GLU A 1 187 ? -0.143 -11.657 -13.333 1.00 93.56 187 GLU A CA 1
ATOM 1497 C C . GLU A 1 187 ? -1.317 -12.598 -13.016 1.00 93.56 187 GLU A C 1
ATOM 1499 O O . GLU A 1 187 ? -2.293 -12.624 -13.759 1.00 93.56 187 GLU A O 1
ATOM 1504 N N . GLU A 1 188 ? -1.280 -13.295 -11.876 1.00 92.25 188 GLU A N 1
ATOM 1505 C CA . GLU A 1 188 ? -2.354 -14.187 -11.407 1.00 92.25 188 GLU A CA 1
ATOM 1506 C C . GLU A 1 188 ? -3.722 -13.489 -11.287 1.00 92.25 188 GLU A C 1
ATOM 1508 O O . GLU A 1 188 ? -4.755 -14.141 -11.425 1.00 92.25 188 GLU A O 1
ATOM 1513 N N . GLU A 1 189 ? -3.738 -12.180 -11.022 1.00 88.62 189 GLU A N 1
ATOM 1514 C CA . GLU A 1 189 ? -4.961 -11.373 -10.875 1.00 88.62 189 GLU A CA 1
ATOM 1515 C C . GLU A 1 189 ? -5.387 -10.684 -12.180 1.00 88.62 189 GLU A C 1
ATOM 1517 O O . GLU A 1 189 ? -6.318 -9.885 -12.181 1.00 88.62 189 GLU A O 1
ATOM 1522 N N . GLY A 1 190 ? -4.685 -10.924 -13.291 1.00 90.94 190 GLY A N 1
ATOM 1523 C CA . GLY A 1 190 ? -4.895 -10.172 -14.532 1.00 90.94 190 GLY A CA 1
ATOM 1524 C C . GLY A 1 190 ? -4.445 -8.708 -14.434 1.00 90.94 190 GLY A C 1
ATOM 1525 O O . GLY A 1 190 ? -4.920 -7.831 -15.155 1.00 90.94 190 GLY A O 1
ATOM 1526 N N . GLY A 1 191 ? -3.534 -8.397 -13.506 1.00 91.12 191 GLY A N 1
ATOM 1527 C CA . GLY A 1 191 ? -3.032 -7.040 -13.308 1.00 91.12 191 GLY A CA 1
ATOM 1528 C C . GLY A 1 191 ? -2.239 -6.511 -14.506 1.00 91.12 191 GLY A C 1
ATOM 1529 O O . GLY A 1 191 ? -2.157 -5.298 -14.689 1.00 91.12 191 GLY A O 1
ATOM 1530 N N . ASN A 1 192 ? -1.696 -7.393 -15.352 1.00 92.81 192 ASN A N 1
ATOM 1531 C CA . ASN A 1 192 ? -1.028 -7.004 -16.595 1.00 92.81 192 ASN A CA 1
ATOM 1532 C C . ASN A 1 192 ? -2.017 -6.346 -17.562 1.00 92.81 192 ASN A C 1
ATOM 1534 O O . ASN A 1 192 ? -1.750 -5.260 -18.076 1.00 92.81 192 ASN A O 1
ATOM 1538 N N . GLU A 1 193 ? -3.172 -6.974 -17.755 1.00 92.00 193 GLU A N 1
ATOM 1539 C CA . GLU A 1 193 ? -4.267 -6.499 -18.592 1.00 92.00 193 GLU A CA 1
ATOM 1540 C C . GLU A 1 193 ? -4.828 -5.179 -18.057 1.00 92.00 193 GLU A C 1
ATOM 1542 O O . GLU A 1 193 ? -5.072 -4.246 -18.824 1.00 92.00 193 GLU A O 1
ATOM 1547 N N . GLU A 1 194 ? -4.967 -5.060 -16.737 1.00 91.88 194 GLU A N 1
ATOM 1548 C CA . GLU A 1 194 ? -5.465 -3.839 -16.100 1.00 91.88 194 GLU A CA 1
ATOM 1549 C C . GLU A 1 194 ? -4.470 -2.676 -16.246 1.00 91.88 194 GLU A C 1
ATOM 1551 O O . GLU A 1 194 ? -4.870 -1.556 -16.564 1.00 91.88 194 GLU A O 1
ATOM 1556 N N . VAL A 1 195 ? -3.158 -2.922 -16.123 1.00 92.50 195 VAL A N 1
ATOM 1557 C CA . VAL A 1 195 ? -2.123 -1.914 -16.425 1.00 92.50 195 VAL A CA 1
ATOM 1558 C C . VAL A 1 195 ? -2.150 -1.522 -17.906 1.00 92.50 195 VAL A C 1
ATOM 1560 O O . VAL A 1 195 ? -2.006 -0.341 -18.235 1.00 92.50 195 VAL A O 1
ATOM 1563 N N . GLU A 1 196 ? -2.344 -2.481 -18.815 1.00 92.62 196 GLU A N 1
ATOM 1564 C CA . GLU A 1 196 ? -2.454 -2.207 -20.250 1.00 92.62 196 GLU A CA 1
ATOM 1565 C C . GLU A 1 196 ? -3.680 -1.363 -20.598 1.00 92.62 196 GLU A C 1
ATOM 1567 O O . GLU A 1 196 ? -3.564 -0.430 -21.400 1.00 92.62 196 GLU A O 1
ATOM 1572 N N . ALA A 1 197 ? -4.821 -1.611 -19.953 1.00 90.06 197 ALA A N 1
ATOM 1573 C CA . ALA A 1 197 ? -6.027 -0.807 -20.122 1.00 90.06 197 ALA A CA 1
ATOM 1574 C C . ALA A 1 197 ? -5.782 0.676 -19.778 1.00 90.06 197 ALA A C 1
ATOM 1576 O O . ALA A 1 197 ? -6.306 1.570 -20.450 1.00 90.06 197 ALA A O 1
ATOM 1577 N N . GLN A 1 198 ? -4.905 0.967 -18.809 1.00 90.94 198 GLN A N 1
ATOM 1578 C CA . GLN A 1 198 ? -4.562 2.344 -18.436 1.00 90.94 198 GLN A CA 1
ATOM 1579 C C . GLN A 1 198 ? -3.629 3.060 -19.431 1.00 90.94 198 GLN A C 1
ATOM 1581 O O . GLN A 1 198 ? -3.491 4.283 -19.365 1.00 90.94 198 GLN A O 1
ATOM 1586 N N . LEU A 1 199 ? -3.026 2.368 -20.407 1.00 90.44 199 LEU A N 1
ATOM 1587 C CA . LEU A 1 199 ? -2.159 3.002 -21.419 1.00 90.44 199 LEU A CA 1
ATOM 1588 C C . LEU A 1 199 ? -2.921 3.967 -22.338 1.00 90.44 199 LEU A C 1
ATOM 1590 O O . LEU A 1 199 ? -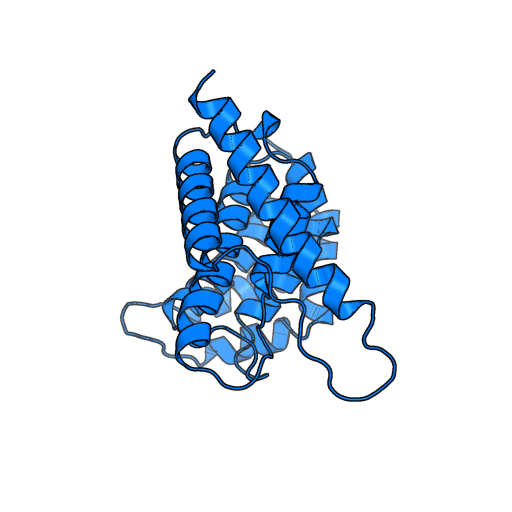2.336 4.909 -22.886 1.00 90.44 199 LEU A O 1
ATOM 1594 N N . ILE A 1 200 ? -4.222 3.737 -22.514 1.00 88.19 200 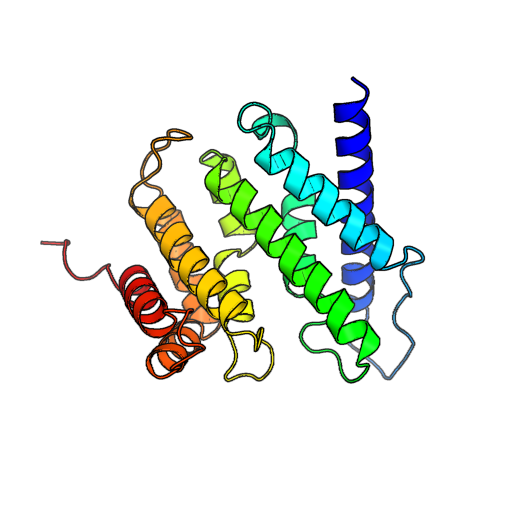ILE A N 1
ATOM 1595 C CA . ILE A 1 200 ? -5.103 4.595 -23.311 1.00 88.19 200 ILE A CA 1
ATOM 1596 C C . ILE A 1 200 ? -5.907 5.578 -22.454 1.00 88.19 200 ILE A C 1
ATOM 1598 O O . ILE A 1 200 ? -6.526 6.485 -23.012 1.00 88.19 200 ILE A O 1
ATOM 1602 N N . ASN A 1 201 ? -5.849 5.461 -21.124 1.00 85.31 201 ASN A N 1
ATOM 1603 C CA . ASN A 1 201 ? -6.554 6.353 -20.214 1.00 85.31 201 ASN A CA 1
ATOM 1604 C C . ASN A 1 201 ? -5.924 7.757 -20.253 1.00 85.31 201 ASN A C 1
ATOM 1606 O O . ASN A 1 201 ? -4.773 7.956 -19.871 1.00 85.31 201 ASN A O 1
ATOM 1610 N N . ASN A 1 202 ? -6.669 8.739 -20.770 1.00 79.00 202 ASN A N 1
ATOM 1611 C CA . ASN A 1 202 ? -6.210 10.127 -20.864 1.00 79.00 202 ASN A CA 1
ATOM 1612 C C . ASN A 1 202 ? -6.236 10.864 -19.521 1.00 79.00 202 ASN A C 1
ATOM 1614 O O . ASN A 1 202 ? -5.568 11.890 -19.416 1.00 79.00 202 ASN A O 1
ATOM 1618 N N . GLY A 1 203 ? -6.983 10.350 -18.540 1.00 73.88 203 GLY A N 1
ATOM 1619 C CA . GLY A 1 203 ? -7.219 10.977 -17.247 1.00 73.88 203 GLY A CA 1
ATOM 1620 C C . GLY A 1 203 ? -7.601 12.459 -17.321 1.00 73.88 203 GLY A C 1
ATOM 1621 O O . GLY A 1 203 ? -7.942 13.022 -18.366 1.00 73.88 203 GLY A O 1
ATOM 1622 N N . ASN A 1 204 ? -7.506 13.116 -16.173 1.00 76.12 204 ASN A N 1
ATOM 1623 C CA . ASN A 1 204 ? -7.503 14.564 -16.044 1.00 76.12 204 ASN A CA 1
ATOM 1624 C C . ASN A 1 204 ? -6.130 15.129 -16.463 1.00 76.12 204 ASN A C 1
ATOM 1626 O O . ASN A 1 204 ? -5.106 14.484 -16.265 1.00 76.12 204 ASN A O 1
AT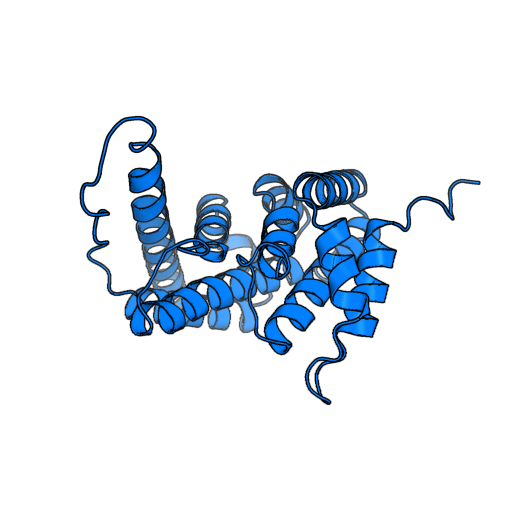OM 1630 N N . ILE A 1 205 ? -6.085 16.373 -16.954 1.00 68.25 205 ILE A N 1
ATOM 1631 C CA . ILE A 1 205 ? -4.869 17.086 -17.405 1.00 68.25 205 ILE A CA 1
ATOM 1632 C C . ILE A 1 205 ? -3.725 17.032 -16.375 1.00 68.25 205 ILE A C 1
ATOM 1634 O O . ILE A 1 205 ? -2.554 17.024 -16.746 1.00 68.25 205 ILE A O 1
ATOM 1638 N N . ASN A 1 206 ? -4.055 16.966 -15.083 1.00 72.88 206 ASN A N 1
ATOM 1639 C CA . ASN A 1 206 ? -3.075 16.925 -13.995 1.00 72.88 206 ASN A CA 1
ATOM 1640 C C . ASN A 1 206 ? -2.627 15.504 -13.595 1.00 72.88 206 ASN A C 1
ATOM 1642 O O . ASN A 1 206 ? -1.789 15.368 -12.706 1.00 72.88 206 ASN A O 1
ATOM 1646 N N . CYS A 1 207 ? -3.191 14.453 -14.196 1.00 73.56 207 CYS A N 1
ATOM 1647 C CA . CYS A 1 207 ? -2.904 13.054 -13.877 1.00 73.56 207 CYS A CA 1
ATOM 1648 C C . CYS A 1 207 ? -2.215 12.384 -15.067 1.00 73.56 207 CYS A C 1
ATOM 1650 O O . CYS A 1 207 ? -2.842 12.079 -16.079 1.00 73.56 207 CYS A O 1
ATOM 1652 N N . ASN A 1 208 ? -0.915 12.111 -14.950 1.00 85.25 208 ASN A N 1
ATOM 1653 C CA . ASN A 1 208 ? -0.164 11.455 -16.019 1.00 85.25 208 ASN A CA 1
ATOM 1654 C C . ASN A 1 208 ? -0.318 9.923 -15.956 1.00 85.25 208 ASN A C 1
ATOM 1656 O O . ASN A 1 208 ? 0.645 9.191 -15.711 1.00 85.25 208 ASN A O 1
ATOM 1660 N N . ILE A 1 209 ? -1.555 9.438 -16.115 1.00 89.12 209 ILE A N 1
ATOM 1661 C CA . ILE A 1 209 ? -1.899 8.012 -15.994 1.00 89.12 209 ILE A CA 1
ATOM 1662 C C . ILE A 1 209 ? -1.134 7.186 -17.029 1.00 89.12 209 ILE A C 1
ATOM 1664 O O . ILE A 1 209 ? -0.531 6.177 -16.676 1.00 89.12 209 ILE A O 1
ATOM 1668 N N . LYS A 1 210 ? -1.072 7.650 -18.283 1.00 89.81 210 LYS A N 1
ATOM 1669 C CA . LYS A 1 210 ? -0.395 6.923 -19.367 1.00 89.81 210 LYS A CA 1
ATOM 1670 C C . LYS A 1 210 ? 1.076 6.671 -19.091 1.00 89.81 210 LYS A C 1
ATOM 1672 O O . LYS A 1 210 ? 1.551 5.563 -19.330 1.00 89.81 210 LYS A O 1
ATOM 1677 N N . ASP A 1 211 ? 1.814 7.676 -18.627 1.00 89.31 211 ASP A N 1
ATOM 1678 C CA . ASP A 1 211 ? 3.242 7.484 -18.378 1.00 89.31 211 ASP A CA 1
ATOM 1679 C C . ASP A 1 211 ? 3.478 6.615 -17.138 1.00 89.31 211 ASP A C 1
ATOM 1681 O O . ASP A 1 211 ? 4.345 5.743 -17.179 1.00 89.31 211 ASP A O 1
ATOM 1685 N N . ASN A 1 212 ? 2.638 6.734 -16.10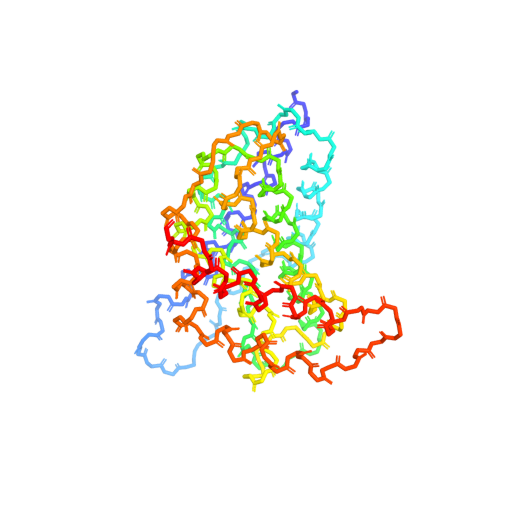1 1.00 91.44 212 ASN A N 1
ATOM 1686 C CA . ASN A 1 212 ? 2.671 5.804 -14.968 1.00 91.44 212 ASN A CA 1
ATOM 1687 C C . ASN A 1 212 ? 2.358 4.364 -15.400 1.00 91.44 212 ASN A C 1
ATOM 1689 O O . ASN A 1 212 ? 3.042 3.440 -14.962 1.00 91.44 212 ASN A O 1
ATOM 1693 N N . ALA A 1 213 ? 1.393 4.158 -16.297 1.00 93.50 213 ALA A N 1
ATOM 1694 C CA . ALA A 1 213 ? 1.077 2.844 -16.850 1.00 93.50 213 ALA A CA 1
ATOM 1695 C C . ALA A 1 213 ? 2.253 2.275 -17.658 1.00 93.50 213 ALA A C 1
ATOM 1697 O O . ALA A 1 213 ? 2.602 1.109 -17.489 1.00 93.50 213 ALA A O 1
ATOM 1698 N N . LYS A 1 214 ? 2.947 3.098 -18.459 1.00 92.50 214 LYS A N 1
ATOM 1699 C CA . LYS A 1 214 ? 4.170 2.682 -19.171 1.00 92.50 214 LYS A CA 1
ATOM 1700 C C . LYS A 1 214 ? 5.286 2.269 -18.211 1.00 92.50 214 LYS A C 1
ATOM 1702 O O . LYS A 1 214 ? 5.912 1.236 -18.438 1.00 92.50 214 LYS A O 1
ATOM 1707 N N . TRP A 1 215 ? 5.548 3.050 -17.161 1.00 92.06 215 TRP A N 1
ATOM 1708 C CA . TRP A 1 215 ? 6.573 2.712 -16.165 1.00 92.06 215 TRP A CA 1
ATOM 1709 C C . TRP A 1 215 ? 6.209 1.456 -15.381 1.00 92.06 215 TRP A C 1
ATOM 1711 O O . TRP A 1 215 ? 7.058 0.593 -15.192 1.00 92.06 215 TRP A O 1
ATOM 1721 N N . THR A 1 216 ? 4.944 1.319 -14.990 1.00 94.31 216 THR A N 1
ATOM 1722 C CA . THR A 1 216 ? 4.436 0.141 -14.278 1.00 94.31 216 THR A CA 1
ATOM 1723 C C . THR A 1 216 ? 4.570 -1.109 -15.135 1.00 94.31 216 THR A C 1
ATOM 1725 O O . THR A 1 216 ? 5.178 -2.083 -14.698 1.00 94.31 216 THR A O 1
ATOM 1728 N N . LYS A 1 217 ? 4.099 -1.048 -16.388 1.00 94.25 217 LYS A N 1
ATOM 1729 C CA . LYS A 1 217 ? 4.255 -2.122 -17.374 1.00 94.25 217 LYS A CA 1
ATOM 1730 C C . LYS A 1 217 ? 5.723 -2.507 -17.508 1.00 94.25 217 LYS A C 1
ATOM 1732 O O . LYS A 1 217 ? 6.075 -3.673 -17.372 1.00 94.25 217 LYS A O 1
ATOM 1737 N N . ARG A 1 218 ? 6.598 -1.520 -17.700 1.00 91.44 218 ARG A N 1
ATOM 1738 C CA . ARG A 1 218 ? 8.037 -1.752 -17.787 1.00 91.44 218 ARG A CA 1
ATOM 1739 C C . ARG A 1 218 ? 8.578 -2.457 -16.539 1.00 91.44 218 ARG A C 1
ATOM 1741 O O . ARG A 1 218 ? 9.242 -3.468 -16.685 1.00 91.44 218 ARG A O 1
ATOM 1748 N N . SER A 1 219 ? 8.250 -2.007 -15.330 1.00 90.69 219 SER A N 1
ATOM 1749 C CA . SER A 1 219 ? 8.727 -2.649 -14.096 1.00 90.69 219 SER A CA 1
ATOM 1750 C C . SER A 1 219 ? 8.226 -4.077 -13.900 1.00 90.69 219 SER A C 1
ATOM 1752 O O . SER A 1 219 ? 8.968 -4.905 -13.367 1.00 90.69 219 SER A O 1
ATOM 1754 N N . ILE A 1 220 ? 7.006 -4.389 -14.343 1.00 90.94 220 ILE A N 1
ATOM 1755 C CA . ILE A 1 220 ? 6.495 -5.763 -14.330 1.00 90.94 220 ILE A CA 1
ATOM 1756 C C . ILE A 1 220 ? 7.310 -6.631 -15.305 1.00 90.94 220 ILE A C 1
ATOM 1758 O O . ILE A 1 220 ? 7.823 -7.679 -14.910 1.00 90.94 220 ILE A O 1
ATOM 1762 N N . PHE A 1 221 ? 7.540 -6.151 -16.532 1.00 83.44 221 PHE A N 1
ATOM 1763 C CA . PHE A 1 221 ? 8.175 -6.920 -17.612 1.00 83.44 221 PHE A CA 1
ATOM 1764 C C . PHE A 1 221 ? 9.714 -6.825 -17.709 1.00 83.44 221 PHE A C 1
ATOM 1766 O O . PHE A 1 221 ? 10.301 -7.594 -18.470 1.00 83.44 221 PHE A O 1
ATOM 1773 N N . ASP A 1 222 ? 10.398 -5.946 -16.963 1.00 72.75 222 ASP A N 1
ATOM 1774 C CA . ASP A 1 222 ? 11.852 -5.678 -17.076 1.00 72.75 222 ASP A CA 1
ATOM 1775 C C . ASP A 1 222 ? 12.747 -6.802 -16.494 1.00 72.75 222 ASP A C 1
ATOM 1777 O O . ASP A 1 222 ? 13.667 -6.588 -15.704 1.00 72.75 222 ASP A O 1
ATOM 1781 N N . HIS A 1 223 ? 12.520 -8.041 -16.931 1.00 56.62 223 HIS A N 1
ATOM 1782 C CA . HIS A 1 223 ? 13.365 -9.204 -16.656 1.00 56.62 223 HIS A CA 1
ATOM 1783 C C . HIS A 1 223 ? 13.891 -9.939 -17.893 1.00 56.62 223 HIS A C 1
ATOM 1785 O O . HIS A 1 223 ? 14.397 -11.046 -17.769 1.00 56.62 223 HIS A O 1
ATOM 1791 N N . PHE A 1 224 ? 13.906 -9.290 -19.063 1.00 44.66 224 PHE A N 1
ATOM 1792 C CA . PHE A 1 224 ? 14.500 -9.887 -20.269 1.00 44.66 224 PHE A CA 1
ATOM 1793 C C . PHE A 1 224 ? 15.731 -9.180 -20.854 1.00 44.66 224 PHE A C 1
ATOM 1795 O O . PHE A 1 224 ? 16.266 -9.670 -21.842 1.00 44.66 224 PHE A O 1
ATOM 1802 N N . ILE A 1 225 ? 16.230 -8.071 -20.284 1.00 43.91 225 ILE A N 1
A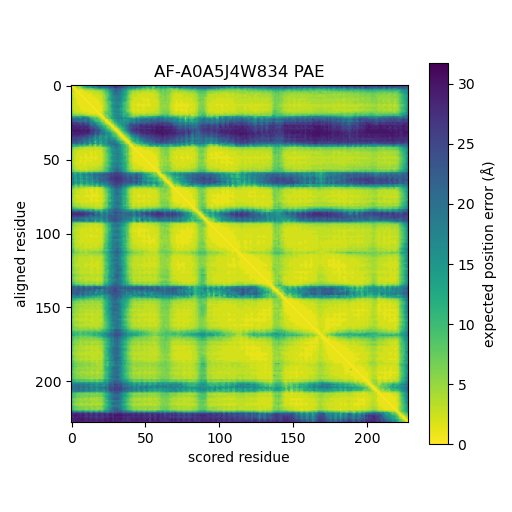TOM 1803 C CA . ILE A 1 225 ? 17.308 -7.297 -20.950 1.00 43.91 225 ILE A CA 1
ATOM 1804 C C . ILE A 1 225 ? 18.693 -7.378 -20.276 1.00 43.91 225 ILE A C 1
ATOM 1806 O O . ILE A 1 225 ? 19.671 -6.999 -20.904 1.00 43.91 225 ILE A O 1
ATOM 1810 N N . HIS A 1 226 ? 18.848 -7.921 -19.063 1.00 40.38 226 HIS A N 1
ATOM 1811 C CA . HIS A 1 226 ? 20.178 -8.029 -18.419 1.00 40.38 226 HIS A CA 1
ATOM 1812 C C . HIS A 1 226 ? 20.481 -9.422 -17.844 1.00 40.38 226 HIS A C 1
ATOM 1814 O O . HIS A 1 226 ? 21.029 -9.560 -16.755 1.00 40.38 226 HIS A O 1
ATOM 1820 N N . SER A 1 227 ? 20.151 -10.466 -18.602 1.00 36.44 227 SER A N 1
ATOM 1821 C CA . SER A 1 227 ? 20.811 -11.769 -18.487 1.00 36.44 227 SER A CA 1
ATOM 1822 C C . SER A 1 227 ? 21.526 -12.054 -19.807 1.00 36.44 227 SER A C 1
ATOM 1824 O O . SER A 1 227 ? 20.943 -12.596 -20.747 1.00 36.44 227 SER A O 1
ATOM 1826 N N . SER A 1 228 ? 22.772 -11.596 -19.901 1.00 35.78 228 SER A N 1
ATOM 1827 C CA . SER A 1 228 ? 23.755 -11.944 -20.932 1.00 35.78 228 SER A CA 1
ATOM 1828 C C . SER A 1 228 ? 25.121 -12.015 -20.271 1.00 35.78 228 SER A C 1
ATOM 1830 O O . SER A 1 228 ? 25.420 -11.078 -19.496 1.00 35.78 228 SER A O 1
#

Mean predicted aligned error: 8.7 Å

Sequence (228 aa):
MQSEQRIKDTTASIISFANSYTCGKKGKLNEQSKPEPESTTPLKDIISSLEFLLNQIQKNITHIQVIYTQKLLHSLSILTIYKINGQGDQKFDKQTFEVRRSSRYCLWNIHLWSDEYVQSELVRIRYANILAIAISTAGGSGEEQDLEIMNGLSHIYQFLAILHNGSNYPLFLPLPLLAHSSKEQIEEEGGNEEVEAQLINNGNINCNIKDNAKWTKRSIFDHFIHSS